Protein AF-0000000078877799 (afdb_homodimer)

InterPro domains:
  IPR000315 B-box-type zinc finger [PF00643] (55-92)
  IPR000315 B-box-type zinc finger [PS50119] (1-43)
  IPR000315 B-box-type zinc finger [PS50119] (54-92)
  IPR000315 B-box-type zinc finger [SM00336] (54-92)
  IPR047153 TRIM45/56/19-like [PTHR25462] (1-92)

Sequence (184 aa):
CQMCTSQDHAKGGCTDCGELVCEACIACHKRMRATQHHHIASLDEVLNGGFIMKQPLYCLKHKGEVIKLFCDTCDCLICKDCLIVDHKGHDYCQMCTSQDHAKGGCTDCGELVCEACIACHKRMRATQHHHIASLDEVLNGGFIMKQPLYCLKHKGEVIKLFCDTCDCLICKDCLIVDHKGHDY

Foldseek 3Di:
DFPDDPPDAFFWAFQVVLATHHPVVVVVQCPDPVRVPTDTGGPCCLQPVVVRHVDFDADPVDPPFGFRDAFPQVGHIDTPVCCVPPNDPGDD/DFPDDPPDAFFWAFQVVLATHHPVVVVVQCPDPVRVPTDTGGPCCLQPVVVRHVDFDADPVDPPFGFRDAFPQVGHIDTPVCCVPPNDPGDD

Secondary structure (DSSP, 8-state):
--SBSS-PPP-EEETTTTEEE-HHHHHHHHHBTTTTT--EEEHHHHHH-TTTSSSPPBPSSSTTPBEEEEETTTTEEEEHHHHHHTSTT---/--SBSS-PPP-EEETTTTEEE-HHHHHHHHHBTTTTT--EEEHHHHHH-TTTSSSPPBPSSSTTPBEEEEETTTTEEEEHHHHHHT-TT---

Nearest PDB structures (foldseek):
  6o5k-assembly1_B  TM=9.485E-01  e=1.329E-02  Mus musculus
  2yvr-assembly1_B  TM=9.508E-01  e=1.975E-02  Homo sapiens
  6o5k-assembly1_A  TM=9.456E-01  e=3.137E-02  Mus musculus
  7z36-assembly1_B  TM=7.085E-01  e=1.329E-02  Homo sapiens
  6qaj-assembly1_A  TM=4.611E-01  e=1.020E-02  Tequatrovirus T4

Solvent-accessible surface area (backbone atoms only — not comparable to full-atom values): 10385 Å² total; per-residue (Å²): 53,67,50,39,78,81,74,47,60,38,60,24,29,30,44,76,78,62,39,36,22,20,65,68,52,49,51,39,31,59,42,28,64,91,36,43,79,54,49,71,38,45,53,65,40,65,62,70,29,81,76,59,42,85,56,89,52,63,33,89,86,42,82,93,35,53,50,71,45,55,32,60,72,78,61,32,76,29,27,68,65,43,38,67,74,76,42,60,91,57,47,112,53,66,50,39,76,83,74,47,58,38,60,25,29,31,43,74,79,64,37,36,22,20,66,68,53,48,52,39,31,59,42,26,64,92,36,45,81,54,48,71,38,45,53,64,41,64,63,68,29,80,76,59,42,83,56,88,53,62,34,91,88,42,83,93,34,53,51,71,45,55,35,62,72,75,61,32,75,30,26,68,65,44,37,67,73,77,43,60,92,58,47,112

Radius of gyration: 21.24 Å; Cα contacts (8 Å, |Δi|>4): 351; chains: 2; bounding box: 27×57×45 Å

pLDDT: mean 94.5, std 6.29, range [62.06, 98.56]

Organism: Nematostella vectensis (NCBI:txid45351)

Structure (mmCIF, N/CA/C/O backbone):
data_AF-0000000078877799-model_v1
#
loop_
_entity.id
_entity.type
_entity.pdbx_description
1 polymer 'B box-type domain-containing protein'
#
loop_
_atom_site.group_PDB
_atom_site.id
_atom_site.type_symbol
_atom_site.label_atom_id
_atom_site.label_alt_id
_atom_site.label_comp_id
_atom_site.label_asym_id
_atom_site.label_entity_id
_atom_site.label_seq_id
_atom_site.pdbx_PDB_ins_code
_atom_site.Cartn_x
_atom_site.Cartn_y
_atom_site.Cartn_z
_atom_site.occupancy
_atom_site.B_iso_or_equiv
_atom_site.auth_seq_id
_atom_site.auth_comp_id
_atom_site.auth_asym_id
_atom_site.auth_atom_id
_atom_site.pdbx_PDB_model_num
ATOM 1 N N . CYS A 1 1 ? 1.172 -11.148 -9.594 1 96.31 1 CYS A N 1
ATOM 2 C CA . CYS A 1 1 ? 0.617 -10.477 -8.422 1 96.31 1 CYS A CA 1
ATOM 3 C C . CYS A 1 1 ? -0.859 -10.164 -8.625 1 96.31 1 CYS A C 1
ATOM 5 O O . CYS A 1 1 ? -1.254 -9.672 -9.68 1 96.31 1 CYS A O 1
ATOM 7 N N . GLN A 1 2 ? -1.623 -10.43 -7.656 1 95.88 2 GLN A N 1
ATOM 8 C CA . GLN A 1 2 ? -3.062 -10.219 -7.77 1 95.88 2 GLN A CA 1
ATOM 9 C C . GLN A 1 2 ? -3.498 -8.961 -7.02 1 95.88 2 GLN A C 1
ATOM 11 O O . GLN A 1 2 ? -4.648 -8.531 -7.137 1 95.88 2 GLN A O 1
ATOM 16 N N . MET A 1 3 ? -2.678 -8.336 -6.289 1 97.31 3 MET A N 1
ATOM 17 C CA . MET A 1 3 ? -2.998 -7.211 -5.418 1 97.31 3 MET A CA 1
ATOM 18 C C . MET A 1 3 ? -2.895 -5.891 -6.172 1 97.31 3 MET A C 1
ATOM 20 O O . MET A 1 3 ? -3.547 -4.91 -5.812 1 97.31 3 MET A O 1
ATOM 24 N N . CYS A 1 4 ? -2.074 -5.906 -7.215 1 97.81 4 CYS A N 1
ATOM 25 C CA . CYS A 1 4 ? -1.817 -4.633 -7.879 1 97.81 4 CYS A CA 1
ATOM 26 C C . CYS A 1 4 ? -1.965 -4.766 -9.391 1 97.81 4 CYS A C 1
ATOM 28 O O . CYS A 1 4 ? -2.307 -5.84 -9.891 1 97.81 4 CYS A O 1
ATOM 30 N N . THR A 1 5 ? -1.659 -3.588 -10.125 1 93.69 5 THR A N 1
ATOM 31 C CA . THR A 1 5 ? -1.909 -3.576 -11.555 1 93.69 5 THR A CA 1
ATOM 32 C C . THR A 1 5 ? -0.599 -3.666 -12.336 1 93.69 5 THR A C 1
ATOM 34 O O . THR A 1 5 ? -0.593 -3.582 -13.562 1 93.69 5 THR A O 1
ATOM 37 N N . SER A 1 6 ? 0.586 -3.816 -11.766 1 92.75 6 SER A N 1
ATOM 38 C CA . SER A 1 6 ? 1.904 -3.752 -12.391 1 92.75 6 SER A CA 1
ATOM 39 C C . SER A 1 6 ? 2.188 -5 -13.219 1 92.75 6 SER A C 1
ATOM 41 O O . SER A 1 6 ? 3.074 -4.996 -14.07 1 92.75 6 SER A O 1
ATOM 43 N N . GLN A 1 7 ? 1.588 -6.062 -13.164 1 90.62 7 GLN A N 1
ATOM 44 C CA . GLN A 1 7 ? 1.831 -7.344 -13.82 1 90.62 7 GLN A CA 1
ATOM 45 C C . GLN A 1 7 ? 3.1 -8 -13.281 1 90.62 7 GLN A C 1
ATOM 47 O O . GLN A 1 7 ? 3.633 -8.93 -13.898 1 90.62 7 GLN A O 1
ATOM 52 N N . ASP A 1 8 ? 3.641 -7.488 -12.289 1 95.94 8 ASP A N 1
ATOM 53 C CA . ASP A 1 8 ? 4.785 -8.117 -11.633 1 95.94 8 ASP A CA 1
ATOM 54 C C . ASP A 1 8 ? 4.453 -9.531 -11.18 1 95.94 8 ASP A C 1
ATOM 56 O O . ASP A 1 8 ? 3.303 -9.828 -10.852 1 95.94 8 ASP A O 1
ATOM 60 N N . HIS A 1 9 ? 5.477 -10.312 -11.148 1 96.56 9 HIS A N 1
ATOM 61 C CA . HIS A 1 9 ? 5.293 -11.672 -10.641 1 96.56 9 HIS A CA 1
ATOM 62 C C . HIS A 1 9 ? 5.105 -11.672 -9.125 1 96.56 9 HIS A C 1
ATOM 64 O O . HIS A 1 9 ? 5.77 -10.914 -8.414 1 96.56 9 HIS A O 1
ATOM 70 N N . ALA A 1 10 ? 4.371 -12.617 -8.719 1 97.44 10 ALA A N 1
ATOM 71 C CA . ALA A 1 10 ? 4.176 -12.797 -7.281 1 97.44 10 ALA A CA 1
ATOM 72 C C . ALA A 1 10 ? 5.441 -13.336 -6.621 1 97.44 10 ALA A C 1
ATOM 74 O O . ALA A 1 10 ? 6.148 -14.164 -7.203 1 97.44 10 ALA A O 1
ATOM 75 N N . LYS A 1 11 ? 5.609 -12.891 -5.379 1 98.06 11 LYS A N 1
ATOM 76 C CA . LYS A 1 11 ? 6.73 -13.383 -4.586 1 98.06 11 LYS A CA 1
ATOM 77 C C . LYS A 1 11 ? 6.254 -13.961 -3.258 1 98.06 11 LYS A C 1
ATOM 79 O O . LYS A 1 11 ? 7.055 -14.477 -2.477 1 98.06 11 LYS A O 1
ATOM 84 N N . GLY A 1 12 ? 4.969 -13.961 -3.066 1 96.12 12 GLY A N 1
ATOM 85 C CA . GLY A 1 12 ? 4.309 -14.547 -1.911 1 96.12 12 GLY A CA 1
ATOM 86 C C . GLY A 1 12 ? 2.797 -14.453 -1.979 1 96.12 12 GLY A C 1
ATOM 87 O O . GLY A 1 12 ? 2.232 -14.18 -3.041 1 96.12 12 GLY A O 1
ATOM 88 N N . GLY A 1 13 ? 2.186 -14.812 -0.904 1 96.56 13 GLY A N 1
ATOM 89 C CA . GLY A 1 13 ? 0.742 -14.711 -0.759 1 96.56 13 GLY A CA 1
ATOM 90 C C . GLY A 1 13 ? 0.316 -14.18 0.597 1 96.56 13 GLY A C 1
ATOM 91 O O . GLY A 1 13 ? 0.755 -14.688 1.633 1 96.56 13 GLY A O 1
ATOM 92 N N . CYS A 1 14 ? -0.523 -13.211 0.61 1 97.12 14 CYS A N 1
ATOM 93 C CA . CYS A 1 14 ? -1.084 -12.719 1.864 1 97.12 14 CYS A CA 1
ATOM 94 C C . CYS A 1 14 ? -2.248 -13.594 2.318 1 97.12 14 CYS A C 1
ATOM 96 O O . CYS A 1 14 ? -3.277 -13.664 1.646 1 97.12 14 CYS A O 1
ATOM 98 N N . THR A 1 15 ? -2.141 -14.125 3.455 1 95.19 15 THR A N 1
ATOM 99 C CA . THR A 1 15 ? -3.148 -15.062 3.928 1 95.19 15 THR A CA 1
ATOM 100 C C . THR A 1 15 ? -4.391 -14.328 4.422 1 95.19 15 THR A C 1
ATOM 102 O O . THR A 1 15 ? -5.5 -14.859 4.355 1 95.19 15 THR A O 1
ATOM 105 N N . ASP A 1 16 ? -4.238 -13.148 4.832 1 96.25 16 ASP A N 1
ATOM 106 C CA . ASP A 1 16 ? -5.363 -12.359 5.316 1 96.25 16 ASP A CA 1
ATOM 107 C C . ASP A 1 16 ? -6.188 -11.805 4.156 1 96.25 16 ASP A C 1
ATOM 109 O O . ASP A 1 16 ? -7.422 -11.812 4.207 1 96.25 16 ASP A O 1
ATOM 113 N N . CYS A 1 17 ? -5.543 -11.422 3.137 1 95.25 17 CYS A N 1
ATOM 114 C CA . CYS A 1 17 ? -6.23 -10.875 1.971 1 95.25 17 CYS A CA 1
ATOM 115 C C . CYS A 1 17 ? -6.699 -11.992 1.044 1 95.25 17 CYS A C 1
ATOM 117 O O . CYS A 1 17 ? -7.613 -11.797 0.242 1 95.25 17 CYS A O 1
ATOM 119 N N . GLY A 1 18 ? -5.938 -13.078 1.045 1 93.56 18 GLY A N 1
ATOM 120 C CA . GLY A 1 18 ? -6.223 -14.172 0.135 1 93.56 18 GLY A CA 1
ATOM 121 C C . GLY A 1 18 ? -5.77 -13.906 -1.287 1 93.56 18 GLY A C 1
ATOM 122 O O . GLY A 1 18 ? -6.445 -14.289 -2.244 1 93.56 18 GLY A O 1
ATOM 123 N N . GLU A 1 19 ? -4.684 -13.219 -1.413 1 95.62 19 GLU A N 1
ATOM 124 C CA . GLU A 1 19 ? -4.203 -12.844 -2.74 1 95.62 19 GLU A CA 1
ATOM 125 C C . GLU A 1 19 ? -2.689 -13.016 -2.848 1 95.62 19 GLU A C 1
ATOM 127 O O . GLU A 1 19 ? -1.973 -12.898 -1.852 1 95.62 19 GLU A O 1
ATOM 132 N N . LEU A 1 20 ? -2.252 -13.258 -4.074 1 96.62 20 LEU A N 1
ATOM 133 C CA . LEU A 1 20 ? -0.821 -13.25 -4.363 1 96.62 20 LEU A CA 1
ATOM 134 C C . LEU A 1 20 ? -0.282 -11.828 -4.414 1 96.62 20 LEU A C 1
ATOM 136 O O . LEU A 1 20 ? -0.95 -10.922 -4.922 1 96.62 20 LEU A O 1
ATOM 140 N N . VAL A 1 21 ? 0.98 -11.734 -3.883 1 98.12 21 VAL A N 1
ATOM 141 C CA . VAL A 1 21 ? 1.555 -10.398 -3.775 1 98.12 21 VAL A CA 1
ATOM 142 C C . VAL A 1 21 ? 2.982 -10.406 -4.32 1 98.12 21 VAL A C 1
ATOM 144 O O . VAL A 1 21 ? 3.721 -11.375 -4.133 1 98.12 21 VAL A O 1
ATOM 147 N N . CYS A 1 22 ? 3.266 -9.32 -5.023 1 98.19 22 CYS A N 1
ATOM 148 C CA . CYS A 1 22 ? 4.641 -9.133 -5.477 1 98.19 22 CYS A CA 1
ATOM 149 C C . CYS A 1 22 ? 5.484 -8.477 -4.391 1 98.19 22 CYS A C 1
ATOM 151 O O . CYS A 1 22 ? 4.984 -8.18 -3.305 1 98.19 22 CYS A O 1
ATOM 153 N N . GLU A 1 23 ? 6.703 -8.219 -4.789 1 98.31 23 GLU A N 1
ATOM 154 C CA . GLU A 1 23 ? 7.641 -7.66 -3.818 1 98.31 23 GLU A CA 1
ATOM 155 C C . GLU A 1 23 ? 7.188 -6.281 -3.348 1 98.31 23 GLU A C 1
ATOM 157 O O . GLU A 1 23 ? 7.234 -5.98 -2.152 1 98.31 23 GLU A O 1
ATOM 162 N N . ALA A 1 24 ? 6.777 -5.473 -4.254 1 98.25 24 ALA A N 1
ATOM 163 C CA . ALA A 1 24 ? 6.332 -4.129 -3.908 1 98.25 24 ALA A CA 1
ATOM 164 C C . ALA A 1 24 ? 5.094 -4.172 -3.018 1 98.25 24 ALA A C 1
ATOM 166 O O . ALA A 1 24 ? 4.977 -3.396 -2.064 1 98.25 24 ALA A O 1
ATOM 167 N N . CYS A 1 25 ? 4.195 -5.043 -3.287 1 98.56 25 CYS A N 1
ATOM 168 C CA . CYS A 1 25 ? 2.979 -5.152 -2.492 1 98.56 25 CYS A CA 1
ATOM 169 C C . CYS A 1 25 ? 3.281 -5.699 -1.103 1 98.56 25 CYS A C 1
ATOM 171 O O . CYS A 1 25 ? 2.625 -5.328 -0.128 1 98.56 25 CYS A O 1
ATOM 173 N N . ILE A 1 26 ? 4.258 -6.516 -1.042 1 98.5 26 ILE A N 1
ATOM 174 C CA . ILE A 1 26 ? 4.703 -6.977 0.268 1 98.5 26 ILE A CA 1
ATOM 175 C C . ILE A 1 26 ? 5.211 -5.793 1.087 1 98.5 26 ILE A C 1
ATOM 177 O O . ILE A 1 26 ? 4.848 -5.637 2.256 1 98.5 26 ILE A O 1
ATOM 181 N N . ALA A 1 27 ? 5.957 -5.012 0.451 1 98 27 ALA A N 1
ATOM 182 C CA . ALA A 1 27 ? 6.469 -3.826 1.133 1 98 27 ALA A CA 1
ATOM 183 C C . ALA A 1 27 ? 5.328 -2.902 1.555 1 98 27 ALA A C 1
ATOM 185 O O . ALA A 1 27 ? 5.344 -2.35 2.656 1 98 27 ALA A O 1
ATOM 186 N N . CYS A 1 28 ? 4.391 -2.76 0.703 1 98.06 28 CYS A N 1
ATOM 187 C CA . CYS A 1 28 ? 3.236 -1.932 1.034 1 98.06 28 CYS A CA 1
ATOM 188 C C . CYS A 1 28 ? 2.508 -2.477 2.258 1 98.06 28 CYS A C 1
ATOM 190 O O . CYS A 1 28 ? 2.158 -1.719 3.164 1 98.06 28 CYS A O 1
ATOM 192 N N . HIS A 1 29 ? 2.316 -3.779 2.289 1 98.19 29 HIS A N 1
ATOM 193 C CA . HIS A 1 29 ? 1.648 -4.387 3.434 1 98.19 29 HIS A CA 1
ATOM 194 C C . HIS A 1 29 ? 2.393 -4.082 4.73 1 98.19 29 HIS A C 1
ATOM 196 O O . HIS A 1 29 ? 1.771 -3.764 5.746 1 98.19 29 HIS A O 1
ATOM 202 N N . LYS A 1 30 ? 3.646 -4.164 4.652 1 97.5 30 LYS A N 1
ATOM 203 C CA . LYS A 1 30 ? 4.457 -3.998 5.855 1 97.5 30 LYS A CA 1
ATOM 204 C C . LYS A 1 30 ? 4.438 -2.551 6.34 1 97.5 30 LYS A C 1
ATOM 206 O O . LYS A 1 30 ? 4.582 -2.287 7.535 1 97.5 30 LYS A O 1
ATOM 211 N N . ARG A 1 31 ? 4.188 -1.703 5.457 1 97.12 31 ARG A N 1
ATOM 212 C CA . ARG A 1 31 ? 4.281 -0.279 5.758 1 97.12 31 ARG A CA 1
ATOM 213 C C . ARG A 1 31 ? 2.967 0.252 6.316 1 97.12 31 ARG A C 1
ATOM 215 O O . ARG A 1 31 ? 2.961 1.032 7.27 1 97.12 31 ARG A O 1
ATOM 222 N N . MET A 1 32 ? 1.891 -0.173 5.824 1 97.44 32 MET A N 1
ATOM 223 C CA . MET A 1 32 ? 0.582 0.383 6.152 1 97.44 32 MET A CA 1
ATOM 224 C C . MET A 1 32 ? 0.082 -0.159 7.488 1 97.44 32 MET A C 1
ATOM 226 O O . MET A 1 32 ? 0.158 -1.362 7.742 1 97.44 32 MET A O 1
ATOM 230 N N . ARG A 1 33 ? -0.497 0.737 8.289 1 96.75 33 ARG A N 1
ATOM 231 C CA . ARG A 1 33 ? -1.032 0.343 9.594 1 96.75 33 ARG A CA 1
ATOM 232 C C . AR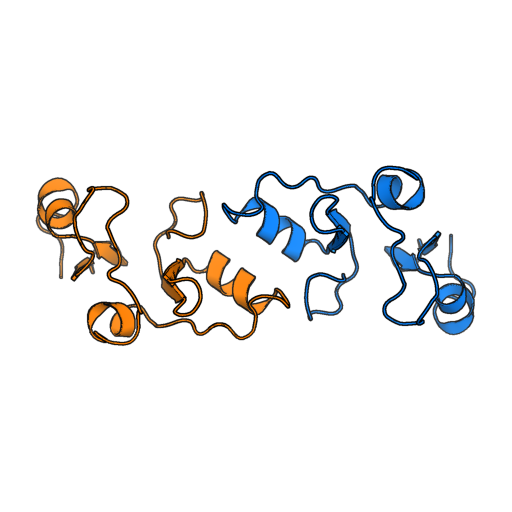G A 1 33 ? -2.104 -0.731 9.438 1 96.75 33 ARG A C 1
ATOM 234 O O . ARG A 1 33 ? -2.156 -1.68 10.227 1 96.75 33 ARG A O 1
ATOM 241 N N . ALA A 1 34 ? -2.889 -0.672 8.422 1 96.69 34 ALA A N 1
ATOM 242 C CA . ALA A 1 34 ? -4.023 -1.568 8.219 1 96.69 34 ALA A CA 1
ATOM 243 C C . ALA A 1 34 ? -3.555 -2.984 7.898 1 96.69 34 ALA A C 1
ATOM 245 O O . ALA A 1 34 ? -4.27 -3.955 8.156 1 96.69 34 ALA A O 1
ATOM 246 N N . THR A 1 35 ? -2.336 -3.115 7.363 1 97.81 35 THR A N 1
ATOM 247 C CA . THR A 1 35 ? -1.988 -4.426 6.82 1 97.81 35 THR A CA 1
ATOM 248 C C . THR A 1 35 ? -0.658 -4.91 7.387 1 97.81 35 THR A C 1
ATOM 250 O O . THR A 1 35 ? -0.213 -6.02 7.082 1 97.81 35 THR A O 1
ATOM 253 N N . GLN A 1 36 ? -0.066 -4.191 8.242 1 97.5 36 GLN A N 1
ATOM 254 C CA . GLN A 1 36 ? 1.279 -4.5 8.719 1 97.5 36 GLN A CA 1
ATOM 255 C C . GLN A 1 36 ? 1.307 -5.82 9.477 1 97.5 36 GLN A C 1
ATOM 257 O O . GLN A 1 36 ? 2.365 -6.438 9.625 1 97.5 36 GLN A O 1
ATOM 262 N N . HIS A 1 37 ? 0.201 -6.316 9.922 1 98 37 HIS A N 1
ATOM 263 C CA . HIS A 1 37 ? 0.178 -7.559 10.695 1 98 37 HIS A CA 1
ATOM 264 C C . HIS A 1 37 ? -0.347 -8.719 9.859 1 98 37 HIS A C 1
ATOM 266 O O . HIS A 1 37 ? -0.518 -9.828 10.367 1 98 37 HIS A O 1
ATOM 272 N N . HIS A 1 38 ? -0.62 -8.492 8.625 1 97.94 38 HIS A N 1
ATOM 273 C CA . HIS A 1 38 ? -0.979 -9.594 7.738 1 97.94 38 HIS A CA 1
ATOM 274 C C . HIS A 1 38 ? 0.178 -10.578 7.582 1 97.94 38 HIS A C 1
ATOM 276 O O . HIS A 1 38 ? 1.341 -10.172 7.539 1 97.94 38 HIS A O 1
ATOM 282 N N . HIS A 1 39 ? -0.182 -11.758 7.371 1 97.06 39 HIS A N 1
ATOM 283 C CA . HIS A 1 39 ? 0.831 -12.789 7.176 1 97.06 39 HIS A CA 1
ATOM 284 C C . HIS A 1 39 ? 1.077 -13.047 5.691 1 97.06 39 HIS A C 1
ATOM 286 O O . HIS A 1 39 ? 0.137 -13.305 4.938 1 97.06 39 HIS A O 1
ATOM 292 N N . ILE A 1 40 ? 2.314 -12.984 5.363 1 97.62 40 ILE A N 1
ATOM 293 C CA . ILE A 1 40 ? 2.721 -13.25 3.99 1 97.62 40 ILE A CA 1
ATOM 294 C C . ILE A 1 40 ? 3.377 -14.633 3.908 1 97.62 40 ILE A C 1
ATOM 296 O O . ILE A 1 40 ? 4.465 -14.836 4.449 1 97.62 40 ILE A O 1
ATOM 300 N N . ALA A 1 41 ? 2.73 -15.5 3.227 1 96.88 41 ALA A N 1
ATOM 301 C CA . ALA A 1 41 ? 3.301 -16.812 2.953 1 96.88 41 ALA A CA 1
ATOM 302 C C . ALA A 1 41 ? 4.301 -16.75 1.805 1 96.88 41 ALA A C 1
ATOM 304 O O . ALA A 1 41 ? 4.102 -16.016 0.838 1 96.88 41 ALA A O 1
ATOM 305 N N . SER A 1 42 ? 5.355 -17.609 1.901 1 95.88 42 SER A N 1
ATOM 306 C CA . SER A 1 42 ? 6.293 -17.75 0.792 1 95.88 42 SER A CA 1
ATOM 307 C C . SER A 1 42 ? 5.656 -18.5 -0.378 1 95.88 42 SER A C 1
ATOM 309 O O . SER A 1 42 ? 4.609 -19.125 -0.224 1 95.88 42 SER A O 1
ATOM 311 N N . LEU A 1 43 ? 6.355 -18.406 -1.511 1 94.5 43 LEU A N 1
ATOM 312 C CA . LEU A 1 43 ? 5.855 -19.125 -2.678 1 94.5 43 LEU A CA 1
ATOM 313 C C . LEU A 1 43 ? 5.793 -20.625 -2.406 1 94.5 43 LEU A C 1
ATOM 315 O O . LEU A 1 43 ? 4.844 -21.281 -2.82 1 94.5 43 LEU A O 1
ATOM 319 N N . ASP A 1 44 ? 6.812 -21.109 -1.737 1 92.94 44 ASP A N 1
ATOM 320 C CA . ASP A 1 44 ? 6.828 -22.516 -1.386 1 92.94 44 ASP A CA 1
ATOM 321 C C . ASP A 1 44 ? 5.641 -22.875 -0.492 1 92.94 44 ASP A C 1
ATOM 323 O O . ASP A 1 44 ? 5.004 -23.922 -0.686 1 92.94 44 ASP A O 1
ATOM 327 N N . GLU A 1 45 ? 5.352 -22.062 0.436 1 93.88 45 GLU A N 1
ATOM 328 C CA . GLU A 1 45 ? 4.215 -22.281 1.324 1 93.88 45 GLU A CA 1
ATOM 329 C C . GLU A 1 45 ? 2.896 -22.219 0.561 1 93.88 45 GLU A C 1
ATOM 331 O O . GLU A 1 45 ? 1.974 -22.984 0.839 1 93.88 45 GLU A O 1
ATOM 336 N N . VAL A 1 46 ? 2.799 -21.375 -0.363 1 93.12 46 VAL A N 1
ATOM 337 C CA . VAL A 1 46 ? 1.599 -21.234 -1.182 1 93.12 46 VAL A CA 1
ATOM 338 C C . VAL A 1 46 ? 1.378 -22.516 -1.993 1 93.12 46 VAL A C 1
ATOM 340 O O . VAL A 1 46 ? 0.251 -23 -2.098 1 93.12 46 VAL A O 1
ATOM 343 N N . LEU A 1 47 ? 2.416 -23 -2.498 1 89.81 47 LEU A N 1
ATOM 344 C CA . LEU A 1 47 ? 2.334 -24.172 -3.361 1 89.81 47 LEU A CA 1
ATOM 345 C C . LEU A 1 47 ? 2.117 -25.438 -2.539 1 89.81 47 LEU A C 1
ATOM 347 O O . LEU A 1 47 ? 1.332 -26.312 -2.926 1 89.81 47 LEU A O 1
ATOM 351 N N . ASN A 1 48 ? 2.805 -25.484 -1.438 1 85.25 48 ASN A N 1
ATOM 352 C CA . ASN A 1 48 ? 2.85 -26.75 -0.717 1 85.25 48 ASN A CA 1
ATOM 353 C C . ASN A 1 48 ? 2.039 -26.703 0.575 1 85.25 48 ASN A C 1
ATOM 355 O O . ASN A 1 48 ? 1.838 -27.719 1.234 1 85.25 48 ASN A O 1
ATOM 359 N N . GLY A 1 49 ? 1.713 -25.484 0.885 1 72.25 49 GLY A N 1
ATOM 360 C CA . GLY A 1 49 ? 1.07 -25.312 2.18 1 72.25 49 GLY A CA 1
ATOM 361 C C . GLY A 1 49 ? -0.443 -25.406 2.109 1 72.25 49 GLY A C 1
ATOM 362 O O . GLY A 1 49 ? -1.133 -24.391 2.191 1 72.25 49 GLY A O 1
ATOM 363 N N . GLY A 1 50 ? -1.017 -26.375 1.688 1 62.06 50 GLY A N 1
ATOM 364 C CA . GLY A 1 50 ? -2.428 -26.594 1.42 1 62.06 50 GLY A CA 1
ATOM 365 C C . GLY A 1 50 ? -3.34 -25.797 2.336 1 62.06 50 GLY A C 1
ATOM 366 O O . GLY A 1 50 ? -4.461 -25.453 1.956 1 62.06 50 GLY A O 1
ATOM 367 N N . PHE A 1 51 ? -2.893 -25.438 3.539 1 66.94 51 PHE A N 1
ATOM 368 C CA . PHE A 1 51 ? -3.869 -24.875 4.465 1 66.94 51 PHE A CA 1
ATOM 369 C C . PHE A 1 51 ? -3.508 -23.453 4.836 1 66.94 51 PHE A C 1
ATOM 371 O O . PHE A 1 51 ? -4.152 -22.844 5.691 1 66.94 51 PHE A O 1
ATOM 378 N N . ILE A 1 52 ? -2.674 -22.969 4.031 1 75.56 52 ILE A N 1
ATOM 379 C CA . ILE A 1 52 ? -2.234 -21.656 4.484 1 75.56 52 ILE A CA 1
ATOM 380 C C . ILE A 1 52 ? -3.145 -20.578 3.9 1 75.56 52 ILE A C 1
ATOM 382 O O . ILE A 1 52 ? -3.592 -19.688 4.617 1 75.56 52 ILE A O 1
ATOM 386 N N . MET A 1 53 ? -3.494 -20.891 2.711 1 83.69 53 MET A N 1
ATOM 387 C CA . MET A 1 53 ? -4.414 -19.953 2.072 1 83.69 53 MET A CA 1
ATOM 388 C C . MET A 1 53 ? -5.859 -20.406 2.246 1 83.69 53 MET A C 1
ATOM 390 O O . MET A 1 53 ? -6.172 -21.594 2.059 1 83.69 53 MET A O 1
ATOM 394 N N . LYS A 1 54 ? -6.633 -19.641 2.646 1 82.62 54 LYS A N 1
ATOM 395 C CA . LYS A 1 54 ? -8.031 -19.938 2.943 1 82.62 54 LYS A CA 1
ATOM 396 C C . LYS A 1 54 ? -8.773 -20.391 1.688 1 82.62 54 LYS A C 1
ATOM 398 O O . LYS A 1 54 ? -9.711 -21.188 1.77 1 82.62 54 LYS A O 1
ATOM 403 N N . GLN A 1 55 ? -8.352 -19.953 0.634 1 85.25 55 GLN A N 1
ATOM 404 C CA . GLN A 1 55 ? -8.984 -20.281 -0.641 1 85.25 55 GLN A CA 1
ATOM 405 C C . GLN A 1 55 ? -7.938 -20.547 -1.719 1 85.25 55 GLN A C 1
ATOM 407 O O . GLN A 1 55 ? -6.801 -20.078 -1.627 1 85.25 55 GLN A O 1
ATOM 412 N N . PRO A 1 56 ? -8.422 -21.438 -2.707 1 89.25 56 PRO A N 1
ATOM 413 C CA . PRO A 1 56 ? -7.5 -21.625 -3.832 1 89.25 56 PRO A CA 1
ATOM 414 C C . PRO A 1 56 ? -7.184 -20.328 -4.562 1 89.25 56 PRO A C 1
ATOM 416 O O . PRO A 1 56 ? -8.047 -19.453 -4.672 1 89.25 56 PRO A O 1
ATOM 419 N N . LEU A 1 57 ? -5.977 -20.312 -5.031 1 92.62 57 LEU A N 1
ATOM 420 C CA . LEU A 1 57 ? -5.57 -19.156 -5.828 1 92.62 57 LEU A CA 1
ATOM 421 C C . LEU A 1 57 ? -5.703 -19.453 -7.32 1 92.62 57 LEU A C 1
ATOM 423 O O . LEU A 1 57 ? -5.113 -20.406 -7.82 1 92.62 57 LEU A O 1
ATOM 427 N N . TYR A 1 58 ? -6.434 -18.609 -7.906 1 93.81 58 TYR A N 1
ATOM 428 C CA . TYR A 1 58 ? -6.73 -18.844 -9.312 1 93.81 58 TYR A CA 1
ATOM 429 C C . TYR A 1 58 ? -5.824 -18.016 -10.211 1 93.81 58 TYR A C 1
ATOM 431 O O . TYR A 1 58 ? -5.43 -16.906 -9.852 1 93.81 58 TYR A O 1
ATOM 439 N N . CYS A 1 59 ? -5.586 -18.562 -11.398 1 96 59 CYS A N 1
ATOM 440 C CA . CYS A 1 59 ? -4.762 -17.906 -12.398 1 96 59 CYS A CA 1
ATOM 441 C C . CYS A 1 59 ? -5.5 -16.719 -13.008 1 96 59 CYS A C 1
ATOM 443 O O . CYS A 1 59 ? -6.645 -16.844 -13.445 1 96 59 CYS A O 1
ATOM 445 N N . LEU A 1 60 ? -4.801 -15.602 -13.102 1 93.38 60 LEU A N 1
ATOM 446 C CA . LEU A 1 60 ? -5.402 -14.391 -13.656 1 93.38 60 LEU A CA 1
ATOM 447 C C . LEU A 1 60 ? -5.516 -14.492 -15.172 1 93.38 60 LEU A C 1
ATOM 449 O O . LEU A 1 60 ? -6.391 -13.867 -15.773 1 93.38 60 LEU A O 1
ATOM 453 N N . LYS A 1 61 ? -4.629 -15.32 -15.703 1 94.88 61 LYS A N 1
ATOM 454 C CA . LYS A 1 61 ? -4.586 -15.445 -17.156 1 94.88 61 LYS A CA 1
ATOM 455 C C . LYS A 1 61 ? -5.566 -16.5 -17.656 1 94.88 61 LYS A C 1
ATOM 457 O O . LYS A 1 61 ? -6.074 -16.422 -18.766 1 94.88 61 LYS A O 1
ATOM 462 N N . HIS A 1 62 ? -5.816 -17.531 -16.859 1 97.06 62 HIS A N 1
ATOM 463 C CA . HIS A 1 62 ? -6.672 -18.641 -17.25 1 97.06 62 HIS A CA 1
ATOM 464 C C . HIS A 1 62 ? -7.809 -18.844 -16.25 1 97.06 62 HIS A C 1
ATOM 466 O O . HIS A 1 62 ? -7.648 -19.547 -15.25 1 97.06 62 HIS A O 1
ATOM 472 N N . LYS A 1 63 ? -8.898 -18.375 -16.609 1 94.69 63 LYS A N 1
ATOM 473 C CA . LYS A 1 63 ? -10.062 -18.391 -15.734 1 94.69 63 LYS A CA 1
ATOM 474 C C . LYS A 1 63 ? -10.414 -19.812 -15.328 1 94.69 63 LYS A C 1
ATOM 476 O O . LYS A 1 63 ? -10.5 -20.703 -16.172 1 94.69 63 LYS A O 1
ATOM 481 N N . GLY A 1 64 ? -10.594 -19.969 -13.992 1 95.81 64 GLY A N 1
ATOM 482 C CA . GLY A 1 64 ? -11.016 -21.266 -13.477 1 95.81 64 GLY A CA 1
ATOM 483 C C . 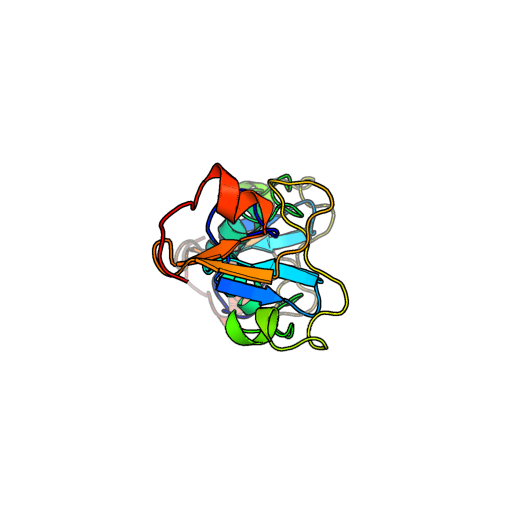GLY A 1 64 ? -9.852 -22.188 -13.188 1 95.81 64 GLY A C 1
ATOM 484 O O . GLY A 1 64 ? -10.031 -23.266 -12.602 1 95.81 64 GLY A O 1
ATOM 485 N N . GLU A 1 65 ? -8.758 -21.797 -13.586 1 97 65 GLU A N 1
ATOM 486 C CA . GLU A 1 65 ? -7.594 -22.641 -13.328 1 97 65 GLU A CA 1
ATOM 487 C C . GLU A 1 65 ? -6.891 -22.25 -12.039 1 97 65 GLU A C 1
ATOM 489 O O . GLU A 1 65 ? -6.656 -21.062 -11.789 1 97 65 GLU A O 1
ATOM 494 N N . VAL A 1 66 ? -6.52 -23.234 -11.242 1 94.06 66 VAL A N 1
ATOM 495 C CA . VAL A 1 66 ? -5.832 -22.984 -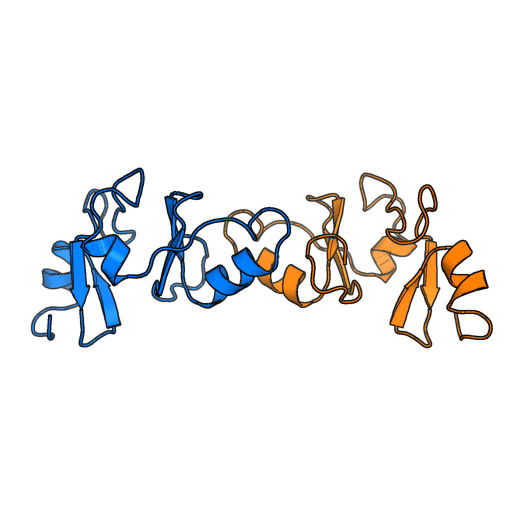9.977 1 94.06 66 VAL A CA 1
ATOM 496 C C . VAL A 1 66 ? -4.324 -22.969 -10.203 1 94.06 66 VAL A C 1
ATOM 498 O O . VAL A 1 66 ? -3.799 -23.734 -11.023 1 94.06 66 VAL A O 1
ATOM 501 N N . ILE A 1 67 ? -3.711 -22.141 -9.469 1 95.19 67 ILE A N 1
ATOM 502 C CA . ILE A 1 67 ? -2.254 -22.062 -9.492 1 95.19 67 ILE A CA 1
ATOM 503 C C . ILE A 1 67 ? -1.672 -23.188 -8.633 1 95.19 67 ILE A C 1
ATOM 505 O O . ILE A 1 67 ? -1.881 -23.219 -7.418 1 95.19 67 ILE A O 1
ATOM 509 N N . LYS A 1 68 ? -0.891 -24.047 -9.336 1 93.06 68 LYS A N 1
ATOM 510 C CA . LYS A 1 68 ? -0.383 -25.203 -8.602 1 93.06 68 LYS A CA 1
ATOM 511 C C . LYS A 1 68 ? 1.054 -25.516 -9.008 1 93.06 68 LYS A C 1
ATOM 513 O O . LYS A 1 68 ? 1.634 -26.5 -8.531 1 93.06 68 LYS A O 1
ATOM 518 N N . LEU A 1 69 ? 1.59 -24.688 -9.883 1 95.5 69 LEU A N 1
ATOM 519 C CA . LEU A 1 69 ? 2.918 -25 -10.398 1 95.5 69 LEU A CA 1
ATOM 520 C C . LEU A 1 69 ? 3.846 -23.797 -10.281 1 95.5 69 LEU A C 1
ATOM 522 O O . LEU A 1 69 ? 3.391 -22.672 -10.008 1 95.5 69 LEU A O 1
ATOM 526 N N . PHE A 1 70 ? 5.172 -24.078 -10.352 1 97 70 PHE A N 1
ATOM 527 C CA . PHE A 1 70 ? 6.203 -23.047 -10.359 1 97 70 PHE A CA 1
ATOM 528 C C . PHE A 1 70 ? 7.133 -23.219 -11.555 1 97 70 PHE A C 1
ATOM 530 O O . PHE A 1 70 ? 7.609 -24.328 -11.82 1 97 70 PHE A O 1
ATOM 537 N N . CYS A 1 71 ? 7.289 -22.188 -12.289 1 97.75 71 CYS A N 1
ATOM 538 C CA . CYS A 1 71 ? 8.258 -22.188 -13.383 1 97.75 71 CYS A CA 1
ATOM 539 C C . CYS A 1 71 ? 9.602 -21.641 -12.914 1 97.75 71 CYS A C 1
ATOM 541 O O . CYS A 1 71 ? 9.742 -20.453 -12.648 1 97.75 71 CYS A O 1
ATOM 543 N N . ASP A 1 72 ? 10.586 -22.484 -12.883 1 97 72 ASP A N 1
ATOM 544 C CA . ASP A 1 72 ? 11.914 -22.094 -12.422 1 97 72 ASP A CA 1
ATOM 545 C C . ASP A 1 72 ? 12.586 -21.156 -13.422 1 97 72 ASP A C 1
ATOM 547 O O . ASP A 1 72 ? 13.312 -20.234 -13.023 1 97 72 ASP A O 1
ATOM 551 N N . THR A 1 73 ? 12.336 -21.406 -14.625 1 97.88 73 THR A N 1
ATOM 552 C CA . THR A 1 73 ? 12.953 -20.609 -15.68 1 97.88 73 THR A CA 1
ATOM 553 C C . THR A 1 73 ? 12.523 -19.156 -15.57 1 97.88 73 THR A C 1
ATOM 555 O O . THR A 1 73 ? 13.344 -18.25 -15.719 1 97.88 73 THR A O 1
ATOM 558 N N . CYS A 1 74 ? 11.273 -18.906 -15.227 1 96.12 74 CYS A N 1
ATOM 559 C CA . CYS A 1 74 ? 10.727 -17.562 -15.195 1 96.12 74 CYS A CA 1
ATOM 560 C C . CYS A 1 74 ? 10.602 -17.062 -13.758 1 96.12 74 CYS A C 1
ATOM 562 O O . CYS A 1 74 ? 10.289 -15.883 -13.531 1 96.12 74 CYS A O 1
ATOM 564 N N . ASP A 1 75 ? 10.781 -18.016 -12.82 1 95.62 75 ASP A N 1
ATOM 565 C CA . ASP A 1 75 ? 10.695 -17.688 -11.398 1 95.62 75 ASP A CA 1
ATOM 566 C C . ASP A 1 75 ? 9.312 -17.156 -11.039 1 95.62 75 ASP A C 1
ATOM 568 O O . ASP A 1 75 ? 9.195 -16.062 -10.484 1 95.62 75 ASP A O 1
ATOM 572 N N . CYS A 1 76 ? 8.32 -17.953 -11.391 1 96.81 76 CYS A N 1
ATOM 573 C CA . CYS A 1 76 ? 6.969 -17.484 -11.094 1 96.81 76 CYS A CA 1
ATOM 574 C C . CYS A 1 76 ? 6 -18.656 -10.984 1 96.81 76 CYS A C 1
ATOM 576 O O . CYS A 1 76 ? 6.27 -19.734 -11.508 1 96.81 76 CYS A O 1
ATOM 578 N N . LEU A 1 77 ? 4.875 -18.391 -10.352 1 96.19 77 LEU A N 1
ATOM 579 C CA . LEU A 1 77 ? 3.783 -19.344 -10.211 1 96.19 77 LEU A CA 1
ATOM 580 C C . LEU A 1 77 ? 2.953 -19.422 -11.492 1 96.19 77 LEU A C 1
ATOM 582 O O . LEU A 1 77 ? 2.686 -18.391 -12.117 1 96.19 77 LEU A O 1
ATOM 586 N N . ILE A 1 78 ? 2.562 -20.656 -11.797 1 97.19 78 ILE A N 1
ATOM 587 C CA . ILE A 1 78 ? 1.803 -20.828 -13.031 1 97.19 78 ILE A CA 1
ATOM 588 C C . ILE A 1 78 ? 0.728 -21.891 -12.836 1 97.19 78 ILE A C 1
ATOM 590 O O . ILE A 1 78 ? 0.781 -22.672 -11.875 1 97.19 78 ILE A O 1
ATOM 594 N N . CYS A 1 79 ? -0.252 -21.844 -13.672 1 96.88 79 CYS A N 1
ATOM 595 C CA . CYS A 1 79 ? -1.249 -22.906 -13.711 1 96.88 79 CYS A CA 1
ATOM 596 C C . CYS A 1 79 ? -0.925 -23.906 -14.812 1 96.88 79 CYS A C 1
ATOM 598 O O . CYS A 1 79 ? 0.075 -23.766 -15.516 1 96.88 79 CYS A O 1
ATOM 600 N N . LYS A 1 80 ? -1.731 -24.875 -14.953 1 97.31 80 LYS A N 1
ATOM 601 C CA . LYS A 1 80 ? -1.501 -25.922 -15.953 1 97.31 80 LYS A CA 1
ATOM 602 C C . LYS A 1 80 ? -1.589 -25.344 -17.359 1 97.31 80 LYS A C 1
ATOM 604 O O . LYS A 1 80 ? -0.807 -25.719 -18.25 1 97.31 80 LYS A O 1
ATOM 609 N N . ASP A 1 81 ? -2.512 -24.531 -17.562 1 98.25 81 ASP A N 1
ATOM 610 C CA . ASP A 1 81 ? -2.658 -23.953 -18.891 1 98.25 81 ASP A CA 1
ATOM 611 C C . ASP A 1 81 ? -1.483 -23.031 -19.219 1 98.25 81 ASP A C 1
ATOM 613 O O . ASP A 1 81 ? -1.011 -23 -20.359 1 98.25 81 ASP A O 1
ATOM 617 N N . CYS A 1 82 ? -1.007 -22.281 -18.25 1 97.88 82 CYS A N 1
ATOM 618 C CA . CYS A 1 82 ? 0.206 -21.5 -18.438 1 97.88 82 CYS A CA 1
ATOM 619 C C . CYS A 1 82 ? 1.36 -22.375 -18.906 1 97.88 82 CYS A C 1
ATOM 621 O O . CYS A 1 82 ? 2.141 -21.969 -19.766 1 97.88 82 CYS A O 1
ATOM 623 N N . LEU A 1 83 ? 1.474 -23.516 -18.281 1 97.56 83 LEU A N 1
ATOM 624 C CA . LEU A 1 83 ? 2.541 -24.453 -18.609 1 97.56 83 LEU A CA 1
ATOM 625 C C . LEU A 1 83 ? 2.516 -24.797 -20.109 1 97.56 83 LEU A C 1
ATOM 627 O O . LEU A 1 83 ? 3.557 -24.797 -20.766 1 97.56 83 LEU A O 1
ATOM 631 N N . ILE A 1 84 ? 1.362 -25.031 -20.562 1 97.38 84 ILE A N 1
ATOM 632 C CA . ILE A 1 84 ? 1.181 -25.5 -21.922 1 97.38 84 ILE A CA 1
ATOM 633 C C . ILE A 1 84 ? 1.375 -24.344 -22.906 1 97.38 84 ILE A C 1
ATOM 635 O O . ILE A 1 84 ? 1.979 -24.516 -23.969 1 97.38 84 ILE A O 1
ATOM 639 N N . VAL A 1 85 ? 0.924 -23.156 -22.625 1 97.38 85 VAL A N 1
ATOM 640 C CA . VAL A 1 85 ? 0.824 -22.062 -23.594 1 97.38 85 VAL A CA 1
ATOM 641 C C . VAL A 1 85 ? 2.092 -21.219 -23.547 1 97.38 85 VAL A C 1
ATOM 643 O O . VAL A 1 85 ? 2.676 -20.906 -24.578 1 97.38 85 VAL A O 1
ATOM 646 N N . ASP A 1 86 ? 2.514 -20.875 -22.391 1 96.69 86 ASP A N 1
ATOM 647 C CA . ASP A 1 86 ? 3.529 -19.828 -22.281 1 96.69 86 ASP A CA 1
ATOM 648 C C . ASP A 1 86 ? 4.84 -20.391 -21.734 1 96.69 86 ASP A C 1
ATOM 650 O O . ASP A 1 86 ? 5.906 -19.812 -21.953 1 96.69 86 ASP A O 1
ATOM 654 N N . HIS A 1 87 ? 4.758 -21.516 -21.078 1 97.44 87 HIS A N 1
ATOM 655 C CA . HIS A 1 87 ? 5.949 -21.953 -20.359 1 97.44 87 HIS A CA 1
ATOM 656 C C . HIS A 1 87 ? 6.383 -23.344 -20.812 1 97.44 87 HIS A C 1
ATOM 658 O O . HIS A 1 87 ? 7.062 -24.062 -20.078 1 97.44 87 HIS A O 1
ATOM 664 N N . LYS A 1 88 ? 5.957 -23.719 -21.922 1 96.31 88 LYS A N 1
ATOM 665 C CA . LYS A 1 88 ? 6.348 -25.016 -22.469 1 96.31 88 LYS A CA 1
ATOM 666 C C . LYS A 1 88 ? 7.863 -25.109 -22.594 1 96.31 88 LYS A C 1
ATOM 668 O O . LYS A 1 88 ? 8.516 -24.188 -23.078 1 96.31 88 LYS A O 1
ATOM 673 N N . GLY A 1 89 ? 8.43 -26.297 -22.172 1 96.62 89 GLY A N 1
ATOM 674 C CA . GLY A 1 89 ? 9.844 -26.578 -22.328 1 96.62 89 GLY A CA 1
ATOM 675 C C . GLY A 1 89 ? 10.695 -25.891 -21.266 1 96.62 89 GLY A C 1
ATOM 676 O O . GLY A 1 89 ? 11.93 -25.969 -21.312 1 96.62 89 GLY A O 1
ATOM 677 N N . HIS A 1 90 ? 10.117 -25.203 -20.422 1 97.62 90 HIS A N 1
ATOM 678 C CA . HIS A 1 90 ? 10.867 -24.594 -19.328 1 97.62 90 HIS A CA 1
ATOM 679 C C . HIS A 1 90 ? 11.25 -25.641 -18.281 1 97.62 90 HIS A C 1
ATOM 681 O O . HIS A 1 90 ? 10.922 -26.812 -18.422 1 97.62 90 HIS A O 1
ATOM 687 N N . ASP A 1 91 ? 11.992 -25.141 -17.219 1 97.12 91 ASP A N 1
ATOM 688 C CA . ASP A 1 91 ? 12.32 -25.984 -16.062 1 97.12 91 ASP A CA 1
ATOM 689 C C . ASP A 1 91 ? 11.305 -25.781 -14.938 1 97.12 91 ASP A C 1
ATOM 691 O O . ASP A 1 91 ? 10.812 -24.672 -14.719 1 97.12 91 ASP A O 1
ATOM 695 N N . TYR A 1 92 ? 11.023 -27 -14.234 1 92.75 92 TYR A N 1
ATOM 696 C CA . TYR A 1 92 ? 10.008 -26.969 -13.188 1 92.75 92 TYR A CA 1
ATOM 697 C C . TYR A 1 92 ? 10.453 -27.766 -11.961 1 92.75 92 TYR A C 1
ATOM 699 O O . TYR A 1 92 ? 11.25 -28.688 -12.078 1 92.75 92 TYR A O 1
ATOM 707 N N . CYS B 1 1 ? 2.986 11.492 8.453 1 96.38 1 CYS B N 1
ATOM 708 C CA . CYS B 1 1 ? 2.113 10.555 7.754 1 96.38 1 CYS B CA 1
ATOM 709 C C . CYS B 1 1 ? 1.221 9.805 8.734 1 96.38 1 CYS B C 1
ATOM 711 O O . CYS B 1 1 ? 1.69 9.328 9.773 1 96.38 1 CYS B O 1
ATOM 713 N N . GLN B 1 2 ? 0.005 9.688 8.422 1 95.88 2 GLN B N 1
ATOM 714 C CA . GLN B 1 2 ? -0.947 9.047 9.32 1 95.88 2 GLN B CA 1
ATOM 715 C C . GLN B 1 2 ? -1.308 7.648 8.828 1 95.88 2 GLN B C 1
ATOM 717 O O . GLN B 1 2 ? -1.979 6.891 9.539 1 95.88 2 GLN B O 1
ATOM 722 N N . MET B 1 3 ? -0.903 7.25 7.703 1 97.38 3 MET B N 1
ATOM 723 C CA . MET B 1 3 ? -1.292 5.996 7.059 1 97.38 3 MET B CA 1
ATOM 724 C C . MET B 1 3 ? -0.358 4.863 7.469 1 97.38 3 MET B C 1
ATOM 726 O O . MET B 1 3 ? -0.75 3.693 7.449 1 97.38 3 MET B O 1
ATOM 730 N N . CYS B 1 4 ? 0.855 5.234 7.836 1 97.88 4 CYS B N 1
ATOM 731 C CA . CYS B 1 4 ? 1.835 4.188 8.086 1 97.88 4 CYS B CA 1
ATOM 732 C C . CYS B 1 4 ? 2.553 4.418 9.414 1 97.88 4 CYS B C 1
ATOM 734 O O . CYS B 1 4 ? 2.25 5.371 10.133 1 97.88 4 CYS B O 1
ATOM 736 N N . THR B 1 5 ? 3.584 3.475 9.711 1 93.94 5 THR B N 1
ATOM 737 C CA . THR B 1 5 ? 4.23 3.527 11.016 1 93.94 5 THR B CA 1
ATOM 738 C C . THR B 1 5 ? 5.637 4.109 10.898 1 93.94 5 THR B C 1
ATOM 740 O O . THR B 1 5 ? 6.379 4.152 11.883 1 93.94 5 THR B O 1
ATOM 743 N N . SER B 1 6 ? 6.145 4.574 9.773 1 92.81 6 SER B N 1
ATOM 744 C CA . SER B 1 6 ? 7.516 5 9.516 1 92.81 6 SER B CA 1
ATOM 745 C C . SER B 1 6 ? 7.809 6.348 10.156 1 92.81 6 SER B C 1
ATOM 747 O O . SER B 1 6 ? 8.969 6.715 10.344 1 92.81 6 SER B O 1
ATOM 749 N N . GLN B 1 7 ? 6.98 7.152 10.57 1 90.62 7 GLN B N 1
ATOM 750 C CA . GLN B 1 7 ? 7.129 8.508 11.102 1 90.62 7 GLN B CA 1
ATOM 751 C C . GLN B 1 7 ? 7.574 9.477 10.016 1 90.62 7 GLN B C 1
ATOM 753 O O . GLN B 1 7 ? 8.031 10.578 10.312 1 90.62 7 GLN B O 1
ATOM 758 N N . ASP B 1 8 ? 7.566 9.062 8.836 1 95.88 8 ASP B N 1
ATOM 759 C CA . ASP B 1 8 ? 7.863 9.953 7.715 1 95.88 8 ASP B CA 1
ATOM 760 C C . ASP B 1 8 ? 6.898 11.141 7.688 1 95.88 8 ASP B C 1
ATOM 762 O O . ASP B 1 8 ? 5.746 11.016 8.109 1 95.88 8 ASP B O 1
ATOM 766 N N . HIS B 1 9 ? 7.402 12.211 7.156 1 96.56 9 HIS B N 1
ATOM 767 C CA . HIS B 1 9 ? 6.543 13.375 6.992 1 96.56 9 HIS B CA 1
ATOM 768 C C . HIS B 1 9 ? 5.531 13.164 5.871 1 96.56 9 HIS B C 1
ATOM 770 O O . HIS B 1 9 ? 5.863 12.586 4.832 1 96.56 9 HIS B O 1
ATOM 776 N N . ALA B 1 10 ? 4.445 13.766 6.055 1 97.5 10 ALA B N 1
ATOM 777 C CA . ALA B 1 10 ? 3.418 13.727 5.02 1 97.5 10 ALA B CA 1
ATOM 778 C C . ALA B 1 10 ? 3.82 14.562 3.812 1 97.5 10 ALA B C 1
ATOM 780 O O . ALA B 1 10 ? 4.434 15.625 3.965 1 97.5 10 ALA B O 1
ATOM 781 N N . LYS B 1 11 ? 3.371 14.07 2.656 1 98.06 11 LYS B N 1
ATOM 782 C CA . LYS B 1 11 ? 3.605 14.812 1.42 1 98.06 11 LYS B CA 1
ATOM 783 C C . LYS B 1 11 ? 2.297 15.07 0.679 1 98.06 11 LYS B C 1
ATOM 785 O O . LYS B 1 11 ? 2.287 15.734 -0.36 1 98.06 11 LYS B O 1
ATOM 790 N N . GLY B 1 12 ? 1.21 14.641 1.269 1 96.12 12 GLY B N 1
ATOM 791 C CA . GLY B 1 12 ? -0.139 14.867 0.771 1 96.12 12 GLY B CA 1
ATOM 792 C C . GLY B 1 12 ? -1.212 14.305 1.685 1 96.12 12 GLY B C 1
ATOM 793 O O . GLY B 1 12 ? -0.939 13.969 2.84 1 96.12 12 GLY B O 1
ATOM 794 N N . GLY B 1 13 ? -2.393 14.352 1.204 1 96.62 13 GLY B N 1
ATOM 795 C CA . GLY B 1 13 ? -3.531 13.781 1.903 1 96.62 13 GLY B CA 1
ATOM 796 C C . GLY B 1 13 ? -4.461 13 0.99 1 96.62 13 GLY B C 1
ATOM 797 O O . GLY B 1 13 ? -4.887 13.508 -0.05 1 96.62 13 GLY B O 1
ATOM 798 N N . CYS B 1 14 ? -4.801 11.812 1.372 1 97.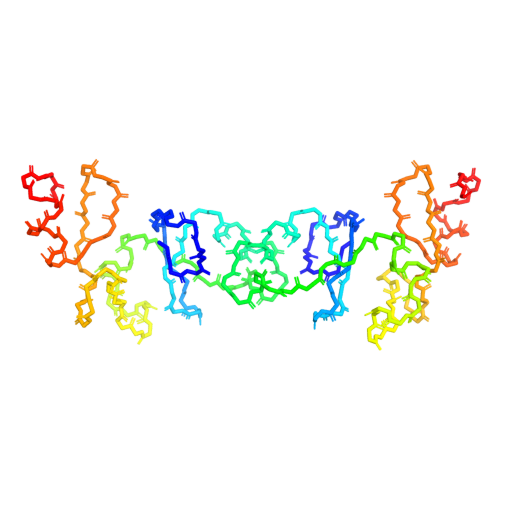19 14 CYS B N 1
ATOM 799 C CA . CYS B 1 14 ? -5.785 11.039 0.623 1 97.19 14 CYS B CA 1
ATOM 800 C C . CYS B 1 14 ? -7.203 11.438 1.014 1 97.19 14 CYS B C 1
ATOM 802 O O . CYS B 1 14 ? -7.613 11.242 2.158 1 97.19 14 CYS B O 1
ATOM 804 N N . THR B 1 15 ? -7.93 11.859 0.084 1 95.19 15 THR B N 1
ATOM 805 C CA . THR B 1 15 ? -9.266 12.375 0.376 1 95.19 15 THR B CA 1
ATOM 806 C C . THR B 1 15 ? -10.242 11.234 0.62 1 95.19 15 THR B C 1
ATOM 808 O O . THR B 1 15 ? -11.211 11.383 1.374 1 95.19 15 THR B O 1
ATOM 811 N N . ASP B 1 16 ? -10 10.125 0.069 1 96.31 16 ASP B N 1
ATOM 812 C CA . ASP B 1 16 ? -10.875 8.969 0.24 1 96.31 16 ASP B CA 1
ATOM 813 C C . ASP B 1 16 ? -10.648 8.312 1.598 1 96.31 16 ASP B C 1
ATOM 815 O O . ASP B 1 16 ? -11.609 7.918 2.268 1 96.31 16 ASP B O 1
ATOM 819 N N . CYS B 1 17 ? -9.453 8.273 2.012 1 95.31 17 CYS B N 1
ATOM 820 C CA . CYS B 1 17 ? -9.125 7.66 3.295 1 95.31 17 CYS B CA 1
ATOM 821 C C . CYS B 1 17 ? -9.305 8.656 4.438 1 95.31 17 CYS B C 1
ATOM 823 O O . CYS B 1 17 ? -9.469 8.258 5.59 1 95.31 17 CYS B O 1
ATOM 825 N N . GLY B 1 18 ? -9.086 9.914 4.113 1 93.69 18 GLY B N 1
ATOM 826 C CA . GLY B 1 18 ? -9.133 10.953 5.133 1 93.69 18 GLY B CA 1
ATOM 827 C C . GLY B 1 18 ? -7.883 10.984 5.996 1 93.69 18 GLY B C 1
ATOM 828 O O . GLY B 1 18 ? -7.965 11.234 7.203 1 93.69 18 GLY B O 1
ATOM 829 N N . GLU B 1 19 ? -6.77 10.703 5.402 1 95.62 19 GLU B N 1
ATOM 830 C CA . GLU B 1 19 ? -5.523 10.641 6.16 1 95.62 19 GLU B CA 1
ATOM 831 C C . GLU B 1 19 ? -4.379 11.289 5.398 1 95.62 19 GLU B C 1
ATOM 833 O O . GLU B 1 19 ? -4.375 11.305 4.164 1 95.62 19 GLU B O 1
ATOM 838 N N . LEU B 1 20 ? -3.416 11.797 6.164 1 96.62 20 LEU B N 1
ATOM 839 C CA . LEU B 1 20 ? -2.17 12.273 5.574 1 96.62 20 LEU B CA 1
ATOM 840 C C . LEU B 1 20 ? -1.284 11.102 5.16 1 96.62 20 LEU B C 1
ATOM 842 O O . LEU B 1 20 ? -1.21 10.094 5.863 1 96.62 20 LEU B O 1
ATOM 846 N N . VAL B 1 21 ? -0.602 11.352 4.008 1 98.12 21 VAL B N 1
ATOM 847 C CA . VAL B 1 21 ? 0.192 10.266 3.451 1 98.12 21 VAL B CA 1
ATOM 848 C C . VAL B 1 21 ? 1.579 10.773 3.068 1 98.12 21 VAL B C 1
ATOM 850 O O . VAL B 1 21 ? 1.722 11.906 2.6 1 98.12 21 VAL B O 1
ATOM 853 N N . CYS B 1 22 ? 2.531 9.922 3.348 1 98.19 22 CYS B N 1
ATOM 854 C CA . CYS B 1 22 ? 3.889 10.227 2.906 1 98.19 22 CYS B CA 1
ATOM 855 C C . CYS B 1 22 ? 4.113 9.758 1.473 1 98.19 22 CYS B C 1
ATOM 857 O O . CYS B 1 22 ? 3.205 9.211 0.845 1 98.19 22 CYS B O 1
ATOM 859 N N . GLU B 1 23 ? 5.332 9.953 1.062 1 98.31 23 GLU B N 1
ATOM 860 C CA . GLU B 1 23 ? 5.66 9.625 -0.322 1 98.31 23 GLU B CA 1
ATOM 861 C C . GLU B 1 23 ? 5.484 8.133 -0.586 1 98.31 23 GLU B C 1
ATOM 863 O O . GLU B 1 23 ? 4.926 7.734 -1.611 1 98.31 23 GLU B O 1
ATOM 868 N N . ALA B 1 24 ? 5.949 7.332 0.312 1 98.25 24 ALA B N 1
ATOM 869 C CA . ALA B 1 24 ? 5.84 5.883 0.145 1 98.25 24 ALA B CA 1
ATOM 870 C C . ALA B 1 24 ? 4.383 5.441 0.142 1 98.25 24 ALA B C 1
ATOM 872 O O . ALA B 1 24 ? 3.992 4.57 -0.642 1 98.25 24 ALA B O 1
ATOM 873 N N . CYS B 1 25 ? 3.588 6.008 0.968 1 98.56 25 CYS B N 1
ATOM 874 C CA . CYS B 1 25 ? 2.178 5.645 1.034 1 98.56 25 CYS B CA 1
ATOM 875 C C . CYS B 1 25 ? 1.437 6.109 -0.215 1 98.56 25 CYS B C 1
ATOM 877 O O . CYS B 1 25 ? 0.499 5.445 -0.666 1 98.56 25 CYS B O 1
ATOM 879 N N . ILE B 1 26 ? 1.875 7.188 -0.744 1 98.5 26 ILE B N 1
ATOM 880 C CA . ILE B 1 26 ? 1.313 7.625 -2.018 1 98.5 26 ILE B CA 1
ATOM 881 C C . ILE B 1 26 ? 1.603 6.578 -3.094 1 98.5 26 ILE B C 1
ATOM 883 O O . ILE B 1 26 ? 0.709 6.195 -3.852 1 98.5 26 ILE B O 1
ATOM 887 N N . ALA B 1 27 ? 2.777 6.148 -3.088 1 98 27 ALA B N 1
ATOM 888 C CA . ALA B 1 27 ? 3.15 5.121 -4.055 1 98 27 ALA B CA 1
ATOM 889 C C . ALA B 1 27 ? 2.342 3.844 -3.838 1 98 27 ALA B C 1
ATOM 891 O O . ALA B 1 27 ? 1.899 3.211 -4.801 1 98 27 ALA B O 1
ATOM 892 N N . CYS B 1 28 ? 2.16 3.514 -2.625 1 98.12 28 CYS B N 1
ATOM 893 C CA . CYS B 1 28 ? 1.363 2.332 -2.316 1 98.12 28 CYS B CA 1
ATOM 894 C C . CYS B 1 28 ? -0.062 2.486 -2.834 1 98.12 28 CYS B C 1
ATOM 896 O O . CYS B 1 28 ? -0.61 1.563 -3.439 1 98.12 28 CYS B O 1
ATOM 898 N N . HIS B 1 29 ? -0.627 3.641 -2.607 1 98.19 29 HIS B N 1
ATOM 899 C CA . HIS B 1 29 ? -1.982 3.881 -3.09 1 98.19 29 HIS B CA 1
ATOM 900 C C . HIS B 1 29 ? -2.07 3.699 -4.602 1 98.19 29 HIS B C 1
ATOM 902 O O . HIS B 1 29 ? -3.021 3.096 -5.102 1 98.19 29 HIS B O 1
ATOM 908 N N . LYS B 1 30 ? -1.109 4.18 -5.246 1 97.44 30 LYS B N 1
ATOM 909 C CA . LYS B 1 30 ? -1.137 4.152 -6.707 1 97.44 30 LYS B CA 1
ATOM 910 C C . LYS B 1 30 ? -0.97 2.73 -7.234 1 97.44 30 LYS B C 1
ATOM 912 O O . LYS B 1 30 ? -1.468 2.4 -8.312 1 97.44 30 LYS B O 1
ATOM 917 N N . ARG B 1 31 ? -0.379 1.941 -6.465 1 97.06 31 ARG B N 1
ATOM 918 C CA . ARG B 1 31 ? -0.029 0.597 -6.91 1 97.06 31 ARG B CA 1
ATOM 919 C C . ARG B 1 31 ? -1.175 -0.378 -6.664 1 97.06 31 ARG B C 1
ATOM 921 O O . ARG B 1 31 ? -1.478 -1.218 -7.516 1 97.06 31 ARG B O 1
ATOM 928 N N . MET B 1 32 ? -1.834 -0.264 -5.598 1 97.44 32 MET B N 1
ATOM 929 C CA . MET B 1 32 ? -2.836 -1.238 -5.172 1 97.44 32 MET B CA 1
ATOM 930 C C . MET B 1 32 ? -4.152 -1.024 -5.914 1 97.44 32 MET B C 1
ATOM 932 O O . MET B 1 32 ? -4.617 0.109 -6.047 1 97.44 32 MET B O 1
ATOM 936 N N . ARG B 1 33 ? -4.777 -2.137 -6.312 1 96.81 33 ARG B N 1
ATOM 937 C CA . ARG B 1 33 ? -6.055 -2.072 -7.016 1 96.81 33 ARG B CA 1
ATOM 938 C C . ARG B 1 33 ? -7.117 -1.387 -6.16 1 96.81 33 ARG B C 1
ATOM 940 O O . ARG B 1 33 ? -7.91 -0.593 -6.668 1 96.81 33 ARG B O 1
ATOM 947 N N . ALA B 1 34 ? -7.09 -1.593 -4.891 1 96.69 34 ALA B N 1
ATOM 948 C CA . ALA B 1 34 ? -8.117 -1.088 -3.98 1 96.69 34 ALA B CA 1
ATOM 949 C C . ALA B 1 34 ? -8.031 0.43 -3.844 1 96.69 34 ALA B C 1
ATOM 951 O O . ALA B 1 34 ? -9.023 1.091 -3.547 1 96.69 34 ALA B O 1
ATOM 952 N N . THR B 1 35 ? -6.84 1.005 -4.109 1 97.81 35 THR B N 1
ATOM 953 C CA . THR B 1 35 ? -6.688 2.406 -3.734 1 97.81 35 THR B CA 1
ATOM 954 C C . THR B 1 35 ? -6.168 3.227 -4.91 1 97.81 35 THR B C 1
ATOM 956 O O . THR B 1 35 ? -6.012 4.445 -4.805 1 97.81 35 THR B O 1
ATOM 959 N N . GLN B 1 36 ? -5.984 2.641 -6.02 1 97.56 36 GLN B N 1
ATOM 960 C CA . GLN B 1 36 ? -5.344 3.307 -7.148 1 97.56 36 GLN B CA 1
ATOM 961 C C . GLN B 1 36 ? -6.184 4.484 -7.641 1 97.56 36 GLN B C 1
ATOM 963 O O . GLN B 1 36 ? -5.668 5.387 -8.305 1 97.56 36 GLN B O 1
ATOM 968 N N . HIS B 1 37 ? -7.422 4.559 -7.309 1 98 37 HIS B N 1
ATOM 969 C CA . HIS B 1 37 ? -8.281 5.637 -7.789 1 98 37 HIS B CA 1
ATOM 970 C C . HIS B 1 37 ? -8.562 6.648 -6.684 1 98 37 HIS B C 1
ATOM 972 O O . HIS B 1 37 ? -9.344 7.582 -6.879 1 98 37 HIS B O 1
ATOM 978 N N . HIS B 1 38 ? -7.977 6.48 -5.57 1 97.94 38 HIS B N 1
ATOM 979 C CA . HIS B 1 38 ? -8.086 7.496 -4.527 1 97.94 38 HIS B CA 1
ATOM 980 C C . HIS B 1 38 ? -7.434 8.805 -4.965 1 97.94 38 HIS B C 1
ATOM 982 O O . HIS B 1 38 ? -6.406 8.797 -5.645 1 97.94 38 HIS B O 1
ATOM 988 N N . HIS B 1 39 ? -7.965 9.836 -4.465 1 97.12 39 HIS B N 1
ATOM 989 C CA . HIS B 1 39 ? -7.418 11.148 -4.785 1 97.12 39 HIS B CA 1
ATOM 990 C C . HIS B 1 39 ? -6.465 11.625 -3.697 1 97.12 39 HIS B C 1
ATOM 992 O O . HIS B 1 39 ? -6.82 11.656 -2.518 1 97.12 39 HIS B O 1
ATOM 998 N N . ILE B 1 40 ? -5.324 11.984 -4.152 1 97.62 40 ILE B N 1
ATOM 999 C CA . ILE B 1 40 ? -4.312 12.508 -3.242 1 97.62 40 ILE B CA 1
ATOM 1000 C C . ILE B 1 40 ? -4.207 14.023 -3.412 1 97.62 40 ILE B C 1
ATOM 1002 O O . ILE B 1 40 ? -3.768 14.508 -4.457 1 97.62 40 ILE B O 1
ATOM 1006 N N . ALA B 1 41 ? -4.566 14.719 -2.393 1 96.88 41 ALA B N 1
ATOM 1007 C CA . ALA B 1 41 ? -4.398 16.172 -2.365 1 96.88 41 ALA B CA 1
ATOM 1008 C C . ALA B 1 41 ? -2.961 16.547 -2.02 1 96.88 41 ALA B C 1
ATOM 1010 O O . ALA B 1 41 ? -2.32 15.891 -1.194 1 96.88 41 ALA B O 1
ATOM 1011 N N . SER B 1 42 ? -2.49 17.672 -2.619 1 95.88 42 SER B N 1
ATOM 1012 C CA . SER B 1 42 ? -1.188 18.203 -2.248 1 95.88 42 SER B CA 1
ATOM 1013 C C . SER B 1 42 ? -1.224 18.828 -0.856 1 95.88 42 SER B C 1
ATOM 1015 O O . SER B 1 42 ? -2.301 19.078 -0.308 1 95.88 42 SER B O 1
ATOM 1017 N N . LEU B 1 43 ? -0.008 19.094 -0.368 1 94.56 43 LEU B N 1
ATOM 1018 C CA . LEU B 1 43 ? 0.062 19.734 0.939 1 94.56 43 LEU B CA 1
ATOM 1019 C C . LEU B 1 43 ? -0.623 21.094 0.912 1 94.56 43 LEU B C 1
ATOM 1021 O O . LEU B 1 43 ? -1.312 21.469 1.864 1 94.56 43 LEU B O 1
ATOM 1025 N N . ASP B 1 44 ? -0.401 21.812 -0.161 1 93.12 44 ASP B N 1
ATOM 1026 C CA . ASP B 1 44 ? -1.044 23.109 -0.31 1 93.12 44 ASP B CA 1
ATOM 1027 C C . ASP B 1 44 ? -2.564 22.969 -0.314 1 93.12 44 ASP B C 1
ATOM 1029 O O . ASP B 1 44 ? -3.266 23.766 0.318 1 93.12 44 ASP B O 1
ATOM 1033 N N . GLU B 1 45 ? -3.053 22.016 -0.989 1 93.81 45 GLU B N 1
ATOM 1034 C CA . GLU B 1 45 ? -4.492 21.766 -1.035 1 93.81 45 GLU B CA 1
ATOM 1035 C C . GLU B 1 45 ? -5.027 21.375 0.337 1 93.81 45 GLU B C 1
ATOM 1037 O O . GLU B 1 45 ? -6.129 21.766 0.721 1 93.81 45 GLU B O 1
ATOM 1042 N N . VAL B 1 46 ? -4.289 20.656 1.062 1 93.19 46 VAL B N 1
ATOM 1043 C CA . VAL B 1 46 ? -4.68 20.234 2.402 1 93.19 46 VAL B CA 1
ATOM 1044 C C . VAL B 1 46 ? -4.785 21.453 3.316 1 93.19 46 VAL B C 1
ATOM 1046 O O . VAL B 1 46 ? -5.73 21.562 4.098 1 93.19 46 VAL B O 1
ATOM 1049 N N . LEU B 1 47 ? -3.867 22.297 3.178 1 89.94 47 LEU B N 1
ATOM 1050 C CA . LEU B 1 47 ? -3.803 23.469 4.043 1 89.94 47 LEU B CA 1
ATOM 1051 C C . LEU B 1 47 ? -4.844 24.5 3.633 1 89.94 47 LEU B C 1
ATOM 1053 O O . LEU B 1 47 ? -5.488 25.109 4.488 1 89.94 47 LEU B O 1
ATOM 1057 N N . ASN B 1 48 ? -4.992 24.641 2.363 1 85.56 48 ASN B N 1
ATOM 1058 C CA . ASN B 1 48 ? -5.781 25.781 1.883 1 85.56 48 ASN B CA 1
ATOM 1059 C C . ASN B 1 48 ? -7.117 25.328 1.305 1 85.56 48 ASN B C 1
ATOM 1061 O O . ASN B 1 48 ? -7.977 26.156 1 1 85.56 48 ASN B O 1
ATOM 1065 N N . GLY B 1 49 ? -7.152 24.031 1.123 1 72 49 GLY B N 1
ATOM 1066 C CA . GLY B 1 49 ? -8.328 23.547 0.428 1 72 49 GLY B CA 1
ATOM 1067 C C . GLY B 1 49 ? -9.445 23.125 1.368 1 72 49 GLY B C 1
ATOM 1068 O O . GLY B 1 49 ? -9.75 21.938 1.492 1 72 49 GLY B O 1
ATOM 1069 N N . GLY B 1 50 ? -9.953 23.906 2.16 1 62.41 50 GLY B N 1
ATOM 1070 C CA . GLY B 1 50 ? -10.922 23.672 3.217 1 62.41 50 GLY B CA 1
ATOM 1071 C C . GLY B 1 50 ? -11.883 22.547 2.895 1 62.41 50 GLY B C 1
ATOM 1072 O O . GLY B 1 50 ? -12.406 21.891 3.799 1 62.41 50 GLY B O 1
ATOM 1073 N N . PHE B 1 51 ? -12.133 22.281 1.61 1 67.25 51 PHE B N 1
ATOM 1074 C CA . PHE B 1 51 ? -13.227 21.344 1.344 1 67.25 51 PHE B CA 1
ATOM 1075 C C . PHE B 1 51 ? -12.711 20.078 0.689 1 67.25 51 PHE B C 1
ATOM 1077 O O . PHE B 1 51 ? -13.5 19.203 0.314 1 67.25 51 PHE B O 1
ATOM 1084 N N . ILE B 1 52 ? -11.469 19.984 0.822 1 75.81 52 ILE B N 1
ATOM 1085 C CA . ILE B 1 52 ? -10.977 18.828 0.066 1 75.81 52 ILE B CA 1
ATOM 1086 C C . ILE B 1 52 ? -10.977 17.594 0.952 1 75.81 52 ILE B C 1
ATOM 1088 O O . ILE B 1 52 ? -11.445 16.531 0.537 1 75.81 52 ILE B O 1
ATOM 1092 N N . MET B 1 53 ? -10.664 17.891 2.141 1 83.75 53 MET B N 1
ATOM 1093 C CA . MET B 1 53 ? -10.688 16.781 3.088 1 83.75 53 MET B CA 1
ATOM 1094 C C . MET B 1 53 ? -12.023 16.719 3.82 1 83.75 53 MET B C 1
ATOM 1096 O O . MET B 1 53 ? -12.539 17.75 4.273 1 83.75 53 MET B O 1
ATOM 1100 N N . LYS B 1 54 ? -12.578 15.688 3.863 1 82.5 54 LYS B N 1
ATOM 1101 C CA . LYS B 1 54 ? -13.898 15.492 4.457 1 82.5 54 LYS B CA 1
ATOM 1102 C C . LYS B 1 54 ? -13.883 15.82 5.945 1 82.5 54 LYS B C 1
ATOM 1104 O O . LYS B 1 54 ? -14.898 16.266 6.496 1 82.5 54 LYS B O 1
ATOM 1109 N N . GLN B 1 55 ? -12.836 15.656 6.52 1 85.44 55 GLN B N 1
ATOM 1110 C CA . GLN B 1 55 ? -12.688 15.906 7.949 1 85.44 55 GLN B CA 1
ATOM 1111 C C . GLN B 1 55 ? -11.367 16.609 8.25 1 85.44 55 GLN B C 1
ATOM 1113 O O . GLN B 1 55 ? -10.414 16.5 7.48 1 85.44 55 GLN B O 1
ATOM 1118 N N . PRO B 1 56 ? -11.453 17.391 9.422 1 89.38 56 PRO B N 1
ATOM 1119 C CA . PRO B 1 56 ? -10.18 17.984 9.82 1 89.38 56 PRO B CA 1
ATOM 1120 C C . PRO B 1 56 ? -9.102 16.938 10.109 1 89.38 56 PRO B C 1
ATOM 1122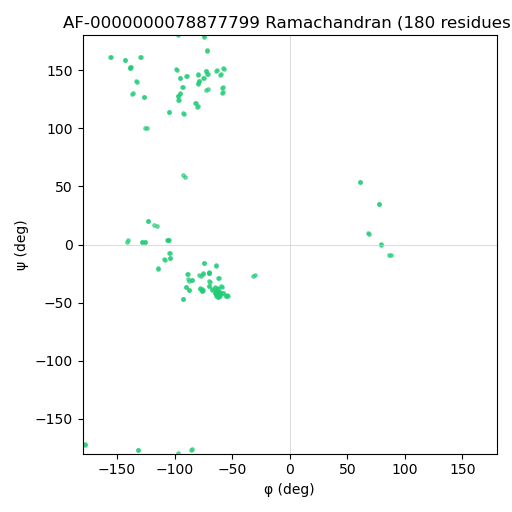 O O . PRO B 1 56 ? -9.406 15.844 10.609 1 89.38 56 PRO B O 1
ATOM 1125 N N . LEU B 1 57 ? -7.934 17.344 9.773 1 92.62 57 LEU B N 1
ATOM 1126 C CA . LEU B 1 57 ? -6.801 16.469 10.07 1 92.62 57 LEU B CA 1
ATOM 1127 C C . LEU B 1 57 ? -6.141 16.875 11.391 1 92.62 57 LEU B C 1
ATOM 1129 O O . LEU B 1 57 ? -5.711 18.016 11.547 1 92.62 57 LEU B O 1
ATOM 1133 N N . TYR B 1 58 ? -6.094 15.922 12.203 1 93.81 58 TYR B N 1
ATOM 1134 C CA . TYR B 1 58 ? -5.59 16.203 13.539 1 93.81 58 TYR B CA 1
ATOM 1135 C C . TYR B 1 58 ? -4.125 15.812 13.672 1 93.81 58 TYR B C 1
ATOM 1137 O O . TYR B 1 58 ? -3.682 14.844 13.047 1 93.81 58 TYR B O 1
ATOM 1145 N N . CYS B 1 59 ? -3.441 16.547 14.547 1 96 59 CYS B N 1
ATOM 1146 C CA . CYS B 1 59 ? -2.035 16.281 14.828 1 96 59 CYS B CA 1
ATOM 1147 C C . CYS B 1 59 ? -1.872 14.992 15.625 1 96 59 CYS B C 1
ATOM 1149 O O . CYS B 1 59 ? -2.545 14.797 16.641 1 96 59 CYS B O 1
ATOM 1151 N N . LEU B 1 60 ? -0.935 14.172 15.211 1 93.38 60 LEU B N 1
ATOM 1152 C CA . LEU B 1 60 ? -0.693 12.906 15.883 1 93.38 60 LEU B CA 1
ATOM 1153 C C . LEU B 1 60 ? 0.051 13.117 17.203 1 93.38 60 LEU B C 1
ATOM 1155 O O . LEU B 1 60 ? -0.07 12.312 18.125 1 93.38 60 LEU B O 1
ATOM 1159 N N . LYS B 1 61 ? 0.761 14.242 17.219 1 94.75 61 LYS B N 1
ATOM 1160 C CA . LYS B 1 61 ? 1.581 14.516 18.391 1 94.75 61 LYS B CA 1
ATOM 1161 C C . LYS B 1 61 ? 0.78 15.266 19.453 1 94.75 61 LYS B C 1
ATOM 1163 O O . LYS B 1 61 ? 1.053 15.133 20.656 1 94.75 61 LYS B O 1
ATOM 1168 N N . HIS B 1 62 ? -0.209 16.062 19.078 1 97.19 62 HIS B N 1
ATOM 1169 C CA . HIS B 1 62 ? -0.996 16.891 20 1 97.19 62 HIS B CA 1
ATOM 1170 C C . HIS B 1 62 ? -2.486 16.609 19.844 1 97.19 62 HIS B C 1
ATOM 1172 O O . HIS B 1 62 ? -3.156 17.203 19 1 97.19 62 HIS B O 1
ATOM 1178 N N . LYS B 1 63 ? -2.957 15.867 20.703 1 95.31 63 LYS B N 1
ATOM 1179 C CA . LYS B 1 63 ? -4.348 15.43 20.656 1 95.31 63 LYS B CA 1
ATOM 1180 C C . LYS B 1 63 ? -5.301 16.609 20.656 1 95.31 63 LYS B C 1
ATOM 1182 O O . LYS B 1 63 ? -5.168 17.531 21.469 1 95.31 63 LYS B O 1
ATOM 1187 N N . GLY B 1 64 ? -6.258 16.547 19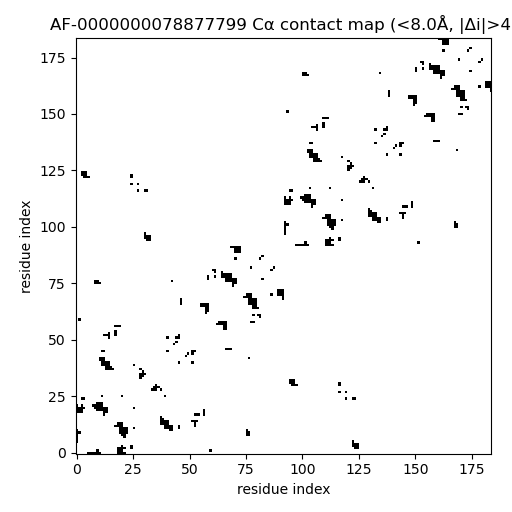.688 1 95.62 64 GLY B N 1
ATOM 1188 C CA . GLY B 1 64 ? -7.277 17.578 19.625 1 95.62 64 GLY B CA 1
ATOM 1189 C C . GLY B 1 64 ? -6.848 18.797 18.812 1 95.62 64 GLY B C 1
ATOM 1190 O O . GLY B 1 64 ? -7.656 19.672 18.547 1 95.62 64 GLY B O 1
ATOM 1191 N N . GLU B 1 65 ? -5.633 18.828 18.469 1 96.94 65 GLU B N 1
ATOM 1192 C CA . GLU B 1 65 ? -5.156 19.953 17.688 1 96.94 65 GLU B CA 1
ATOM 1193 C C . GLU B 1 65 ? -5.23 19.672 16.188 1 96.94 65 GLU B C 1
ATOM 1195 O O . GLU B 1 65 ? -4.812 18.594 15.742 1 96.94 65 GLU B O 1
ATOM 1200 N N . VAL B 1 66 ? -5.707 20.625 15.414 1 94 66 VAL B N 1
ATOM 1201 C CA . VAL B 1 66 ? -5.832 20.484 13.969 1 94 66 VAL B CA 1
ATOM 1202 C C . VAL B 1 66 ? -4.551 20.953 13.289 1 94 66 VAL B C 1
ATOM 1204 O O . VAL B 1 66 ? -3.936 21.938 13.727 1 94 66 VAL B O 1
ATOM 1207 N N . ILE B 1 67 ? -4.23 20.297 12.25 1 95.19 67 ILE B N 1
ATOM 1208 C CA . ILE B 1 67 ? -3.096 20.688 11.422 1 95.19 67 ILE B CA 1
ATOM 1209 C C . ILE B 1 67 ? -3.502 21.828 10.5 1 95.19 67 ILE B C 1
ATOM 1211 O O . ILE B 1 67 ? -4.359 21.672 9.633 1 95.19 67 ILE B O 1
ATOM 1215 N N . LYS B 1 68 ? -2.781 22.984 10.719 1 93.25 68 LYS B N 1
ATOM 1216 C CA . LYS B 1 68 ? -3.184 24.156 9.945 1 93.25 68 LYS B CA 1
ATOM 1217 C C . LYS B 1 68 ? -1.968 24.953 9.477 1 93.25 68 LYS B C 1
ATOM 1219 O O . LYS B 1 68 ? -2.111 26 8.852 1 93.25 68 LYS B O 1
ATOM 1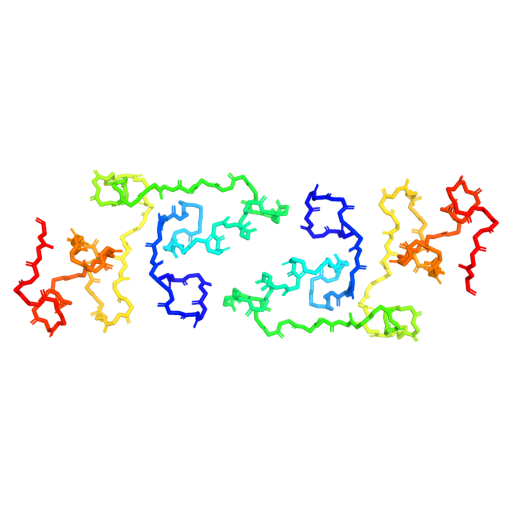224 N N . LEU B 1 69 ? -0.777 24.406 9.789 1 95.62 69 LEU B N 1
ATOM 1225 C CA . LEU B 1 69 ? 0.424 25.172 9.484 1 95.62 69 LEU B CA 1
ATOM 1226 C C . LEU B 1 69 ? 1.44 24.312 8.734 1 95.62 69 LEU B C 1
ATOM 1228 O O . LEU B 1 69 ? 1.304 23.094 8.68 1 95.62 69 LEU B O 1
ATOM 1232 N N . PHE B 1 70 ? 2.381 25 8.07 1 96.94 70 PHE B N 1
ATOM 1233 C CA . PHE B 1 70 ? 3.494 24.344 7.379 1 96.94 70 PHE B CA 1
ATOM 1234 C C . PHE B 1 70 ? 4.824 24.938 7.84 1 96.94 70 PHE B C 1
ATOM 1236 O O . PHE B 1 70 ? 4.992 26.156 7.891 1 96.94 70 PHE B O 1
ATOM 1243 N N . CYS B 1 71 ? 5.684 24.094 8.258 1 97.75 71 CYS B N 1
ATOM 1244 C CA . CYS B 1 71 ? 7.047 24.5 8.594 1 97.75 71 CYS B CA 1
ATOM 1245 C C . CYS B 1 71 ? 7.969 24.359 7.391 1 97.75 71 CYS B C 1
ATOM 1247 O O . CYS B 1 71 ? 8.305 23.25 6.98 1 97.75 71 CYS B O 1
ATOM 1249 N N . ASP B 1 72 ? 8.422 25.469 6.883 1 97.06 72 ASP B N 1
ATOM 1250 C CA . ASP B 1 72 ? 9.289 25.469 5.707 1 97.06 72 ASP B CA 1
ATOM 1251 C C . ASP B 1 72 ? 10.664 24.906 6.043 1 97.06 72 ASP B C 1
ATOM 1253 O O . ASP B 1 72 ? 11.281 24.219 5.215 1 97.06 72 ASP B O 1
ATOM 1257 N N . THR B 1 73 ? 11.086 25.188 7.191 1 97.94 73 THR B N 1
ATOM 1258 C CA . THR B 1 73 ? 12.406 24.75 7.617 1 97.94 73 THR B CA 1
ATOM 1259 C C . THR B 1 73 ? 12.484 23.219 7.641 1 97.94 73 THR B C 1
ATOM 1261 O O . THR B 1 73 ? 13.477 22.641 7.195 1 97.94 73 THR B O 1
ATOM 1264 N N . CYS B 1 74 ? 11.422 22.578 8.039 1 96.19 74 CYS B N 1
ATOM 1265 C CA . CYS B 1 74 ? 11.414 21.125 8.195 1 96.19 74 CYS B CA 1
ATOM 1266 C C . CYS B 1 74 ? 10.664 20.453 7.047 1 96.19 74 CYS B C 1
ATOM 1268 O O . CYS B 1 74 ? 10.664 19.234 6.926 1 96.19 74 CYS B O 1
ATOM 1270 N N . ASP B 1 75 ? 9.953 21.281 6.27 1 95.56 75 ASP B N 1
ATOM 1271 C CA . ASP B 1 75 ? 9.172 20.797 5.129 1 95.56 75 ASP B CA 1
ATOM 1272 C C . ASP B 1 75 ? 8.094 19.828 5.578 1 95.56 75 ASP B C 1
ATOM 1274 O O . ASP B 1 75 ? 8.031 18.688 5.086 1 95.56 75 ASP B O 1
ATOM 1278 N N . CYS B 1 76 ? 7.297 20.297 6.52 1 96.81 76 CYS B N 1
ATOM 1279 C CA . CYS B 1 76 ? 6.25 19.406 7 1 96.81 76 CYS B CA 1
ATOM 1280 C C . CYS B 1 76 ? 5.086 20.203 7.586 1 96.81 76 CYS B C 1
ATOM 1282 O O . CYS B 1 76 ? 5.242 21.359 7.961 1 96.81 76 CYS B O 1
ATOM 1284 N N . LEU B 1 77 ? 3.951 19.547 7.691 1 96.12 77 LEU B N 1
ATOM 1285 C CA . LEU B 1 77 ? 2.742 20.094 8.297 1 96.12 77 LEU B CA 1
ATOM 1286 C C . LEU B 1 77 ? 2.822 20.031 9.82 1 96.12 77 LEU B C 1
ATOM 1288 O O . LEU B 1 77 ? 3.303 19.047 10.375 1 96.12 77 LEU B O 1
ATOM 1292 N N . ILE B 1 78 ? 2.307 21.109 10.414 1 97.19 78 ILE B N 1
ATOM 1293 C CA . ILE B 1 78 ? 2.381 21.156 11.875 1 97.19 78 ILE B CA 1
ATOM 1294 C C . ILE B 1 78 ? 1.113 21.812 12.43 1 97.19 78 ILE B C 1
ATOM 1296 O O . ILE B 1 78 ? 0.364 22.453 11.695 1 97.19 78 ILE B O 1
ATOM 1300 N N . CYS B 1 79 ? 0.865 21.531 13.672 1 96.94 79 CYS B N 1
ATOM 1301 C CA . CYS B 1 79 ? -0.203 22.219 14.375 1 96.94 79 CYS B CA 1
ATOM 1302 C C . CYS B 1 79 ? 0.349 23.391 15.188 1 96.94 79 CYS B C 1
ATOM 1304 O O . CYS B 1 79 ? 1.556 23.641 15.18 1 96.94 79 CYS B O 1
ATOM 1306 N N . LYS B 1 80 ? -0.494 24.078 15.852 1 97.38 80 LYS B N 1
ATOM 1307 C CA . LYS B 1 80 ? -0.08 25.234 16.641 1 97.38 80 LYS B CA 1
ATOM 1308 C C . LYS B 1 80 ? 0.838 24.828 17.781 1 97.38 80 LYS B C 1
ATOM 1310 O O . LYS B 1 80 ? 1.809 25.516 18.094 1 97.38 80 LYS B O 1
ATOM 1315 N N . ASP B 1 81 ? 0.511 23.797 18.391 1 98.25 81 ASP B N 1
ATOM 1316 C CA . ASP B 1 81 ? 1.341 23.328 19.5 1 98.25 81 ASP B CA 1
ATOM 1317 C C . ASP B 1 81 ? 2.709 22.859 19 1 98.25 81 ASP B C 1
ATOM 1319 O O . ASP B 1 81 ? 3.727 23.109 19.656 1 98.25 81 ASP B O 1
ATOM 1323 N N . CYS B 1 82 ? 2.752 22.203 17.875 1 97.81 82 CYS B N 1
ATOM 1324 C CA . CYS B 1 82 ? 4.027 21.859 17.25 1 97.81 82 CYS B CA 1
ATOM 1325 C C . CYS B 1 82 ? 4.895 23.094 17.062 1 97.81 82 CYS B C 1
ATOM 1327 O O . CYS B 1 82 ? 6.105 23.047 17.281 1 97.81 82 CYS B O 1
ATOM 1329 N N . LEU B 1 83 ? 4.262 24.141 16.594 1 97.56 83 LEU B N 1
ATOM 1330 C CA . LEU B 1 83 ? 4.965 25.406 16.344 1 97.56 83 LEU B CA 1
ATOM 1331 C C . LEU B 1 83 ? 5.688 25.875 17.609 1 97.56 83 LEU B C 1
ATOM 1333 O O . LEU B 1 83 ? 6.855 26.266 17.547 1 97.56 83 LEU B O 1
ATOM 1337 N N . ILE B 1 84 ? 5 25.781 18.656 1 97.38 84 ILE B N 1
ATOM 1338 C CA . ILE B 1 84 ? 5.492 26.328 19.922 1 97.38 84 ILE B CA 1
ATOM 1339 C C . ILE B 1 84 ? 6.555 25.391 20.5 1 97.38 84 ILE B C 1
ATOM 1341 O O . ILE B 1 84 ? 7.566 25.859 21.031 1 97.38 84 ILE B O 1
ATOM 1345 N N . VAL B 1 85 ? 6.426 24.109 20.406 1 97.25 85 VAL B N 1
ATOM 1346 C CA . VAL B 1 85 ? 7.238 23.156 21.141 1 97.25 85 VAL B CA 1
ATOM 1347 C C . VAL B 1 85 ? 8.453 22.75 20.297 1 97.25 85 VAL B 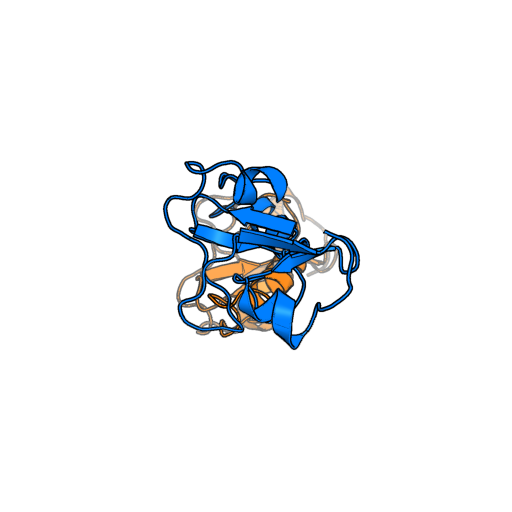C 1
ATOM 1349 O O . VAL B 1 85 ? 9.578 22.75 20.797 1 97.25 85 VAL B O 1
ATOM 1352 N N . ASP B 1 86 ? 8.242 22.438 19.078 1 96.69 86 ASP B N 1
ATOM 1353 C CA . ASP B 1 86 ? 9.281 21.75 18.312 1 96.69 86 ASP B CA 1
ATOM 1354 C C . ASP B 1 86 ? 9.781 22.641 17.172 1 96.69 86 ASP B C 1
ATOM 1356 O O . ASP B 1 86 ? 10.906 22.453 16.688 1 96.69 86 ASP B O 1
ATOM 1360 N N . HIS B 1 87 ? 8.992 23.594 16.812 1 97.44 87 HIS B N 1
ATOM 1361 C CA . HIS B 1 87 ? 9.352 24.312 15.586 1 97.44 87 HIS B CA 1
ATOM 1362 C C . HIS B 1 87 ? 9.492 25.812 15.844 1 97.44 87 HIS B C 1
ATOM 1364 O O . HIS B 1 87 ? 9.375 26.609 14.922 1 97.44 87 HIS B O 1
ATOM 1370 N N . LYS B 1 88 ? 9.68 26.156 17.016 1 96.31 88 LYS B N 1
ATOM 1371 C CA . LYS B 1 88 ? 9.875 27.547 17.359 1 96.31 88 LYS B CA 1
ATOM 1372 C C . LYS B 1 88 ? 11.07 28.141 16.625 1 96.31 88 LYS B C 1
ATOM 1374 O O . LYS B 1 88 ? 12.133 27.531 16.547 1 96.31 88 LYS B O 1
ATOM 1379 N N . GLY B 1 89 ? 10.867 29.391 16.062 1 96.62 89 GLY B N 1
ATOM 1380 C CA . GLY B 1 89 ? 11.945 30.109 15.406 1 96.62 89 GLY B CA 1
ATOM 1381 C C . GLY B 1 89 ? 12.211 29.625 14 1 96.62 89 GLY B C 1
ATOM 1382 O O . GLY B 1 89 ? 13.156 30.078 13.344 1 96.62 89 GLY B O 1
ATOM 1383 N N . HIS B 1 90 ? 11.5 28.688 13.562 1 97.56 90 HIS B N 1
ATOM 1384 C CA . HIS B 1 90 ? 11.648 28.234 12.18 1 97.56 90 HIS B CA 1
ATOM 1385 C C . HIS B 1 90 ? 11.016 29.234 11.203 1 97.56 90 HIS B C 1
ATOM 1387 O O . HIS B 1 90 ? 10.469 30.25 11.617 1 97.56 90 HIS B O 1
ATOM 1393 N N . ASP B 1 91 ? 11.117 28.891 9.859 1 97.12 91 ASP B N 1
ATOM 1394 C CA . ASP B 1 91 ? 10.445 29.656 8.812 1 97.12 91 ASP B CA 1
ATOM 1395 C C . ASP B 1 91 ? 9.102 29.031 8.453 1 97.12 91 ASP B C 1
ATOM 1397 O O . ASP B 1 91 ? 8.953 27.812 8.438 1 97.12 91 ASP B O 1
ATOM 1401 N N . TYR B 1 92 ? 8.094 30.031 8.148 1 93.06 92 TYR B N 1
ATOM 1402 C CA . TYR B 1 92 ? 6.738 29.562 7.871 1 93.06 92 TYR B CA 1
ATOM 1403 C C . TYR B 1 92 ? 6.129 30.312 6.699 1 93.06 92 TYR B C 1
ATOM 1405 O O . TYR B 1 92 ? 6.5 31.453 6.426 1 93.06 92 TYR B O 1
#